Protein AF-A0A1F8F7G7-F1 (afdb_monomer)

Organism: NCBI:txid1802674

Mean predicted aligned error: 7.49 Å

Foldseek 3Di:
DWDKDAPPQWDWDFWDQDPVRDTFIWIAGPPPRDIDGQDADALVVVCVLQVVLVVLLLVVVLVPDDPPDAAAEEEEESCGAAVRNQQNVCVVCPVSRHAYEYEDCIYGDDPDPSYHYDNDDLLADPAAFQQHQEYEYEPPLLVCCVPPVPSSLSSVLSVLRRHHAQHKYKYGDSNPVPPPDPPVVVVSCVVSQKDKAWVVNVQDDPVVCVVVVVVCVPRVDNTMMMITHPPHDQVSCVSVVRDDDD

InterPro domains:
  IPR013216 Methyltransferase type 11 [PF08241] (75-171)
  IPR029063 S-adenosyl-L-methionine-dependent methyltransferase superfamily [G3DSA:3.40.50.150] (48-218)
  IPR029063 S-adenosyl-L-methionine-dependent methyltransferase superfamily [SSF53335] (46-193)

Nearest PDB structures (foldseek):
  4qtt-assembly1_B  TM=6.243E-01  e=7.265E-09  Saccharomyces cerevisiae S288C
  4rwz-assembly1_A  TM=5.982E-01  e=8.678E-06  Sorangium cellulosum
  8gmz-assembly1_D  TM=5.090E-01  e=2.476E-06  Homo sapiens
  5t6b-assembly3_C  TM=3.947E-01  e=3.841E-06  Actinomadura kijaniata
  1uu9-assembly1_A  TM=3.324E-01  e=9.471E-01  Spodoptera frugiperda

pLDDT: mean 82.73, std 15.38, range [39.78, 98.56]

Structure (mmCIF, N/CA/C/O backbone):
data_AF-A0A1F8F7G7-F1
#
_entry.id   AF-A0A1F8F7G7-F1
#
loop_
_atom_site.group_PDB
_atom_site.id
_atom_site.type_symbol
_atom_site.label_atom_id
_atom_site.label_alt_id
_atom_site.label_comp_id
_atom_site.label_asym_id
_atom_site.label_entity_id
_atom_site.label_seq_id
_atom_site.pdbx_PDB_ins_code
_atom_site.Cartn_x
_atom_site.Cartn_y
_atom_site.Cartn_z
_atom_site.occupancy
_atom_site.B_iso_or_equiv
_atom_site.auth_seq_id
_atom_site.auth_comp_id
_atom_site.auth_asym_id
_atom_site.auth_atom_id
_atom_site.pdbx_PDB_model_num
ATOM 1 N N . MET A 1 1 ? 10.651 -23.240 1.261 1.00 55.84 1 MET A N 1
ATOM 2 C CA . MET A 1 1 ? 11.471 -23.279 0.015 1.00 55.84 1 MET A CA 1
ATOM 3 C C . MET A 1 1 ? 11.063 -22.062 -0.787 1.00 55.84 1 MET A C 1
ATOM 5 O O . MET A 1 1 ? 9.873 -21.941 -1.036 1.00 55.84 1 MET A O 1
ATOM 9 N N . VAL A 1 2 ? 11.974 -21.150 -1.138 1.00 69.12 2 VAL A N 1
ATOM 10 C CA . VAL A 1 2 ? 11.570 -19.921 -1.845 1.00 69.12 2 VAL A CA 1
ATOM 11 C C . VAL A 1 2 ? 11.069 -20.292 -3.240 1.00 69.12 2 VAL A C 1
ATOM 13 O O . VAL A 1 2 ? 11.814 -20.875 -4.025 1.00 69.12 2 VAL A O 1
ATOM 16 N N . LYS A 1 3 ? 9.796 -20.007 -3.531 1.00 80.94 3 LYS A N 1
ATOM 17 C CA . LYS A 1 3 ? 9.217 -20.189 -4.869 1.00 80.94 3 LYS A CA 1
ATOM 18 C C . LYS A 1 3 ? 9.223 -18.847 -5.578 1.00 80.94 3 LYS A C 1
ATOM 20 O O . LYS A 1 3 ? 8.544 -17.922 -5.143 1.00 80.94 3 LYS A O 1
ATOM 25 N N . GLU A 1 4 ? 9.980 -18.745 -6.655 1.00 86.06 4 GLU A N 1
ATOM 26 C CA . GLU A 1 4 ? 10.051 -17.532 -7.461 1.00 86.06 4 GLU A CA 1
ATOM 27 C C . GLU A 1 4 ? 9.025 -17.581 -8.597 1.00 86.06 4 GLU A C 1
ATOM 29 O O . GLU A 1 4 ? 8.831 -18.618 -9.233 1.00 86.06 4 GLU A O 1
ATOM 34 N N . TYR A 1 5 ? 8.352 -16.459 -8.830 1.00 88.06 5 TYR A N 1
ATOM 35 C CA . TYR A 1 5 ? 7.524 -16.227 -10.001 1.00 88.06 5 TYR A CA 1
ATOM 36 C C . TYR A 1 5 ? 7.989 -14.948 -10.687 1.00 88.06 5 TYR A C 1
ATOM 38 O O . TYR A 1 5 ? 7.957 -13.869 -10.094 1.00 88.06 5 TYR A O 1
ATOM 46 N N . ILE A 1 6 ? 8.385 -15.087 -11.947 1.00 87.69 6 ILE A N 1
ATOM 47 C CA . ILE A 1 6 ? 8.736 -13.998 -12.855 1.00 87.69 6 ILE A CA 1
ATOM 48 C C . ILE A 1 6 ? 7.950 -14.280 -14.139 1.00 87.69 6 ILE A C 1
ATOM 50 O O . ILE A 1 6 ? 8.078 -15.390 -14.660 1.00 87.69 6 ILE A O 1
ATOM 54 N N . PRO A 1 7 ? 7.130 -13.347 -14.653 1.00 86.06 7 PRO A N 1
ATOM 55 C CA . PRO A 1 7 ? 6.429 -13.575 -15.911 1.00 86.06 7 PRO A CA 1
ATOM 56 C C . PRO A 1 7 ? 7.433 -13.809 -17.049 1.00 86.06 7 PRO A C 1
ATOM 58 O O . PRO A 1 7 ? 8.467 -13.145 -17.083 1.00 86.06 7 PRO A O 1
ATOM 61 N N . ASP A 1 8 ? 7.112 -14.683 -18.009 1.00 89.75 8 ASP A N 1
ATOM 62 C CA . ASP A 1 8 ? 8.034 -15.096 -19.088 1.00 89.75 8 ASP A CA 1
ATOM 63 C C . ASP A 1 8 ? 8.619 -13.922 -19.886 1.00 89.75 8 ASP A C 1
ATOM 65 O O . ASP A 1 8 ? 9.766 -13.973 -20.334 1.00 89.75 8 ASP A O 1
ATOM 69 N N . LYS A 1 9 ? 7.842 -12.840 -20.021 1.00 90.25 9 LYS A N 1
ATOM 70 C CA . LYS A 1 9 ? 8.243 -11.591 -20.678 1.00 90.25 9 LYS A CA 1
ATOM 71 C C . LYS A 1 9 ? 9.436 -10.905 -19.996 1.00 90.25 9 LYS A C 1
ATOM 73 O O . LYS A 1 9 ? 10.149 -10.136 -20.637 1.00 90.25 9 LYS A O 1
ATOM 78 N N . TYR A 1 10 ? 9.688 -11.192 -18.725 1.00 90.56 10 TYR A N 1
ATOM 79 C CA . TYR A 1 10 ? 10.729 -10.550 -17.938 1.00 90.56 10 TYR A CA 1
ATOM 80 C C . TYR A 1 10 ? 11.866 -11.513 -17.586 1.00 90.56 10 TYR A C 1
ATOM 82 O O . TYR A 1 10 ? 11.759 -12.742 -17.642 1.00 90.56 10 TYR A O 1
ATOM 90 N N . LYS A 1 11 ? 13.006 -10.935 -17.224 1.00 92.25 11 LYS A N 1
ATOM 91 C CA . LYS A 1 11 ? 14.109 -11.625 -16.552 1.00 92.25 11 LYS A CA 1
ATOM 92 C C . LYS A 1 11 ? 14.625 -10.766 -15.411 1.00 92.25 11 LYS A C 1
ATOM 94 O O . LYS A 1 11 ? 14.517 -9.544 -15.466 1.00 92.25 11 LYS A O 1
ATOM 99 N N . ILE A 1 12 ? 15.217 -11.413 -14.415 1.00 90.00 12 ILE A N 1
ATOM 100 C CA . ILE A 1 12 ? 15.951 -10.715 -13.367 1.00 90.00 12 ILE A CA 1
ATOM 101 C C . ILE A 1 12 ? 17.429 -10.717 -13.720 1.00 90.00 12 ILE A C 1
ATOM 103 O O . ILE A 1 12 ? 18.002 -11.767 -14.016 1.00 90.00 12 ILE A O 1
ATOM 107 N N . GLU A 1 13 ? 18.035 -9.540 -13.678 1.00 91.75 13 GLU A N 1
ATOM 108 C CA . GLU A 1 13 ? 19.479 -9.374 -13.722 1.00 91.75 13 GLU A CA 1
ATOM 109 C C . GLU A 1 13 ? 19.962 -8.978 -12.323 1.00 91.75 13 GLU A C 1
ATOM 111 O O . GLU A 1 13 ? 19.483 -7.979 -11.777 1.00 91.75 13 GLU A O 1
ATOM 116 N N . PRO A 1 14 ? 20.859 -9.767 -11.707 1.00 87.69 14 PRO A N 1
ATOM 117 C CA . PRO A 1 14 ? 21.309 -9.490 -10.359 1.00 87.69 14 PRO A CA 1
ATOM 118 C C . PRO A 1 14 ? 22.178 -8.234 -10.321 1.00 87.69 14 PRO A C 1
ATOM 120 O O . PRO A 1 14 ? 23.097 -8.064 -11.125 1.00 87.69 14 PRO A O 1
ATOM 123 N N . GLY A 1 15 ? 21.922 -7.405 -9.315 1.00 80.44 15 GLY A N 1
ATOM 124 C CA . GLY A 1 15 ? 22.748 -6.251 -8.996 1.00 80.44 15 GLY A CA 1
ATOM 125 C C . GLY A 1 15 ? 22.587 -5.019 -9.895 1.00 80.44 15 GLY A C 1
ATOM 126 O O . GLY A 1 15 ? 21.956 -4.994 -10.953 1.00 80.44 15 GLY A O 1
ATOM 127 N N . GLY A 1 16 ? 23.204 -3.948 -9.408 1.00 81.06 16 GLY A N 1
ATOM 128 C CA . GLY A 1 16 ? 23.096 -2.594 -9.927 1.00 81.06 16 GLY A CA 1
ATOM 129 C C . GLY A 1 16 ? 22.849 -1.624 -8.780 1.00 81.06 16 GLY A C 1
ATOM 130 O O . GLY A 1 16 ? 22.248 -1.987 -7.774 1.00 81.06 16 GLY A O 1
ATOM 131 N N . GLU A 1 17 ? 23.357 -0.409 -8.918 1.00 83.44 17 GLU A N 1
ATOM 132 C CA . GLU A 1 17 ? 23.262 0.620 -7.889 1.00 83.44 17 GLU A CA 1
ATOM 133 C C . GLU A 1 17 ? 22.085 1.544 -8.208 1.00 83.44 17 GLU A C 1
ATOM 135 O O . GLU A 1 17 ? 22.005 2.119 -9.297 1.00 83.44 17 GLU A O 1
ATOM 140 N N . THR A 1 18 ? 21.134 1.643 -7.281 1.00 77.06 18 THR A N 1
ATOM 141 C CA . THR A 1 18 ? 20.026 2.598 -7.377 1.00 77.06 18 THR A CA 1
ATOM 142 C C . THR A 1 18 ? 20.554 4.031 -7.295 1.00 77.06 18 THR A C 1
ATOM 144 O O . THR A 1 18 ? 21.671 4.274 -6.843 1.00 77.06 18 THR A O 1
ATOM 147 N N . ALA A 1 19 ? 19.717 5.017 -7.629 1.00 67.69 19 ALA A N 1
ATOM 148 C CA . ALA A 1 19 ? 20.052 6.432 -7.430 1.00 67.69 19 ALA A CA 1
ATOM 149 C C . ALA A 1 19 ? 20.391 6.795 -5.963 1.00 67.69 19 ALA A C 1
ATOM 151 O O . ALA A 1 19 ? 20.931 7.867 -5.706 1.00 67.69 19 ALA A O 1
ATOM 152 N N . TYR A 1 20 ? 20.082 5.907 -5.012 1.00 66.62 20 TYR A N 1
ATOM 153 C CA . TYR A 1 20 ? 20.340 6.066 -3.582 1.00 66.62 20 TYR A CA 1
ATOM 154 C C . TYR A 1 20 ? 21.539 5.243 -3.080 1.00 66.62 20 TYR A C 1
ATOM 156 O O . TYR A 1 20 ? 21.751 5.164 -1.872 1.00 66.62 20 TYR A O 1
ATOM 164 N N . GLY A 1 21 ? 22.317 4.620 -3.972 1.00 75.50 21 GLY A N 1
ATOM 165 C CA . GLY A 1 21 ? 23.492 3.822 -3.600 1.00 75.50 21 GLY A CA 1
ATOM 166 C C . GLY A 1 21 ? 23.175 2.404 -3.111 1.00 75.50 21 GLY A C 1
ATOM 167 O O . GLY A 1 21 ? 24.065 1.676 -2.676 1.00 75.50 21 GLY A O 1
ATOM 168 N N . GLU A 1 22 ? 21.907 1.987 -3.151 1.00 79.50 22 GLU A N 1
ATOM 169 C CA . GLU A 1 22 ? 21.512 0.631 -2.761 1.00 79.50 22 GLU A CA 1
ATOM 170 C C . GLU A 1 22 ? 21.758 -0.353 -3.902 1.00 79.50 22 GLU A C 1
ATOM 172 O O . GLU A 1 22 ? 21.422 -0.063 -5.050 1.00 79.50 22 GLU A O 1
ATOM 177 N N . ILE A 1 23 ? 22.281 -1.539 -3.582 1.00 83.88 23 ILE A N 1
ATOM 178 C CA . ILE A 1 23 ? 22.374 -2.633 -4.548 1.00 83.88 23 ILE A CA 1
ATOM 179 C C . ILE A 1 23 ? 21.003 -3.300 -4.658 1.00 83.88 23 ILE A C 1
ATOM 181 O O . ILE A 1 23 ? 20.485 -3.821 -3.669 1.00 83.88 23 ILE A O 1
ATOM 185 N N . ALA A 1 24 ? 20.435 -3.306 -5.860 1.00 85.19 24 ALA A N 1
ATOM 186 C CA . ALA A 1 24 ? 19.153 -3.936 -6.142 1.00 85.19 24 ALA A CA 1
ATOM 187 C C . ALA A 1 24 ? 19.208 -4.740 -7.442 1.00 85.19 24 ALA A C 1
ATOM 189 O O . ALA A 1 24 ? 19.904 -4.376 -8.390 1.00 85.19 24 ALA A O 1
ATOM 190 N N . ASP A 1 25 ? 18.436 -5.823 -7.480 1.00 88.31 25 ASP A N 1
ATOM 191 C CA . ASP A 1 25 ? 18.183 -6.572 -8.706 1.00 88.31 25 ASP A CA 1
ATOM 192 C C . ASP A 1 25 ? 17.414 -5.693 -9.701 1.00 88.31 25 ASP A C 1
ATOM 194 O O . ASP A 1 25 ? 16.635 -4.818 -9.313 1.00 88.31 25 ASP A O 1
ATOM 198 N N . LYS A 1 26 ? 17.602 -5.937 -10.995 1.00 89.44 26 LYS A N 1
ATOM 199 C CA . LYS A 1 26 ? 16.818 -5.305 -12.058 1.00 89.44 26 LYS A CA 1
ATOM 200 C C . LYS A 1 26 ? 15.856 -6.316 -12.636 1.00 89.44 26 LYS A C 1
ATOM 202 O O . LYS A 1 26 ? 16.243 -7.452 -12.903 1.00 89.44 26 LYS A O 1
ATOM 207 N N . ILE A 1 27 ? 14.629 -5.892 -12.895 1.00 88.25 27 ILE A N 1
ATOM 208 C CA . ILE A 1 27 ? 13.741 -6.625 -13.790 1.00 88.25 27 ILE A CA 1
ATOM 209 C C . ILE A 1 27 ? 13.826 -5.986 -15.171 1.00 88.25 27 ILE A C 1
ATOM 211 O O . ILE A 1 27 ? 13.769 -4.765 -15.304 1.00 88.25 27 ILE A O 1
ATOM 215 N N . VAL A 1 28 ? 14.034 -6.822 -16.184 1.00 90.31 28 VAL A N 1
ATOM 216 C CA . VAL A 1 28 ? 14.280 -6.409 -17.566 1.00 90.31 28 VAL A CA 1
ATOM 217 C C . VAL A 1 28 ? 13.233 -7.052 -18.463 1.00 90.31 28 VAL A C 1
ATOM 219 O O . VAL A 1 28 ? 13.076 -8.276 -18.458 1.00 90.31 28 VAL A O 1
ATOM 222 N N . ASP A 1 29 ? 12.524 -6.233 -19.230 1.00 90.44 29 ASP A N 1
ATOM 223 C CA . ASP A 1 29 ? 11.653 -6.665 -20.318 1.00 90.44 29 ASP A CA 1
ATOM 224 C C . ASP A 1 29 ? 12.518 -7.280 -21.428 1.00 90.44 29 ASP A C 1
ATOM 226 O O . ASP A 1 29 ? 13.437 -6.645 -21.951 1.00 90.44 29 ASP A O 1
ATOM 230 N N . ARG A 1 30 ? 12.261 -8.545 -21.770 1.00 92.81 30 ARG A N 1
ATOM 231 C CA . ARG A 1 30 ? 13.060 -9.287 -22.755 1.00 92.81 30 ARG A CA 1
ATOM 232 C C . ARG A 1 30 ? 12.903 -8.758 -24.175 1.00 92.81 30 ARG A C 1
ATOM 234 O O . ARG A 1 30 ? 13.813 -8.957 -24.975 1.00 92.81 30 ARG A O 1
ATOM 241 N N . GLU A 1 31 ? 11.766 -8.149 -24.492 1.00 92.50 31 GLU A N 1
ATOM 242 C CA . GLU A 1 31 ? 11.448 -7.680 -25.839 1.00 92.50 31 GLU A CA 1
ATOM 243 C C . GLU A 1 31 ? 11.967 -6.263 -26.060 1.00 92.50 31 GLU A C 1
ATOM 245 O O . GLU A 1 31 ? 12.597 -5.982 -27.078 1.00 92.50 31 GLU A O 1
ATOM 250 N N . THR A 1 32 ? 11.720 -5.371 -25.099 1.00 92.19 32 THR A N 1
ATOM 251 C CA . THR A 1 32 ? 12.055 -3.945 -25.240 1.00 92.19 32 THR A CA 1
ATOM 252 C C . THR A 1 32 ? 13.422 -3.590 -24.661 1.00 92.19 32 THR A C 1
ATOM 254 O O . THR A 1 32 ? 13.984 -2.552 -25.005 1.00 92.19 32 THR A O 1
ATOM 257 N N . GLY A 1 33 ? 13.965 -4.419 -23.763 1.00 91.12 33 GLY A N 1
ATOM 258 C CA . GLY A 1 33 ? 15.165 -4.102 -22.989 1.00 91.12 33 GLY A CA 1
ATOM 259 C C . GLY A 1 33 ? 14.945 -3.032 -21.914 1.00 91.12 33 GLY A C 1
ATOM 260 O O . GLY A 1 33 ? 15.900 -2.667 -21.225 1.00 91.12 33 GLY A O 1
ATOM 261 N N . HIS A 1 34 ? 13.716 -2.526 -21.751 1.00 86.81 34 HIS A N 1
ATOM 262 C CA . HIS A 1 34 ? 13.370 -1.618 -20.661 1.00 86.81 34 HIS A CA 1
ATOM 263 C C . HIS A 1 34 ? 13.546 -2.321 -19.318 1.00 86.81 34 HIS A C 1
ATOM 265 O O . HIS A 1 34 ? 13.306 -3.524 -19.192 1.00 86.81 34 HIS A O 1
ATOM 271 N N . TRP A 1 35 ? 13.972 -1.574 -18.306 1.00 87.06 35 TRP A N 1
ATOM 272 C CA . TRP A 1 35 ? 14.281 -2.144 -17.005 1.00 87.06 35 TRP A CA 1
ATOM 273 C C . TRP A 1 35 ? 13.982 -1.174 -15.872 1.00 87.06 35 TRP A C 1
ATOM 275 O O . TRP A 1 35 ? 14.023 0.042 -16.048 1.00 87.06 35 TRP A O 1
ATOM 285 N N . PHE A 1 36 ? 13.740 -1.730 -14.689 1.00 85.31 36 PHE A N 1
ATOM 286 C CA . PHE A 1 36 ? 13.616 -0.974 -13.447 1.00 85.31 36 PHE A CA 1
ATOM 287 C C . PHE A 1 36 ? 14.203 -1.756 -12.268 1.00 85.31 36 PHE A C 1
ATOM 289 O O . PHE A 1 36 ? 14.354 -2.979 -12.315 1.00 85.31 36 PHE A O 1
ATOM 296 N N . PHE A 1 37 ? 14.581 -1.038 -11.208 1.00 84.00 37 PHE A N 1
ATOM 297 C CA . PHE A 1 37 ? 15.138 -1.644 -10.000 1.00 84.00 37 PHE A CA 1
ATOM 298 C C . PHE A 1 37 ? 14.046 -2.259 -9.119 1.00 84.00 37 PHE A C 1
ATOM 300 O O . PHE A 1 37 ? 13.080 -1.593 -8.741 1.00 84.00 37 PHE A O 1
ATOM 307 N N . LEU A 1 38 ? 14.262 -3.504 -8.701 1.00 82.00 38 LEU A N 1
ATOM 308 C CA . LEU A 1 38 ? 13.478 -4.211 -7.692 1.00 82.00 38 LEU A CA 1
ATOM 309 C C . LEU A 1 38 ? 13.933 -3.771 -6.295 1.00 82.00 38 LEU A C 1
ATOM 311 O O . LEU A 1 38 ? 14.679 -4.464 -5.601 1.00 82.00 38 LEU A O 1
ATOM 315 N N . THR A 1 39 ? 13.509 -2.576 -5.887 1.00 77.81 39 THR A N 1
ATOM 316 C CA . THR A 1 39 ? 13.862 -2.024 -4.572 1.00 77.81 39 THR A CA 1
ATOM 317 C C . THR A 1 39 ? 12.964 -2.588 -3.476 1.00 77.81 39 THR A C 1
ATOM 319 O O . THR A 1 39 ? 11.740 -2.459 -3.512 1.00 77.81 39 THR A O 1
ATOM 322 N N . ASN A 1 40 ? 13.581 -3.195 -2.461 1.00 82.00 40 ASN A N 1
ATOM 323 C CA . ASN A 1 40 ? 12.875 -3.746 -1.310 1.00 82.00 40 ASN A CA 1
ATOM 324 C C . ASN A 1 40 ? 12.967 -2.780 -0.138 1.00 82.00 40 ASN A C 1
ATOM 326 O O . ASN A 1 40 ? 14.045 -2.538 0.402 1.00 82.00 40 ASN A O 1
ATOM 330 N N . ARG A 1 41 ? 11.821 -2.254 0.282 1.00 87.25 41 ARG A N 1
ATOM 331 C CA . ARG A 1 41 ? 11.757 -1.199 1.293 1.00 87.25 41 ARG A CA 1
ATOM 332 C C . ARG A 1 41 ? 11.310 -1.789 2.631 1.00 87.25 41 ARG A C 1
ATOM 334 O O . ARG A 1 41 ? 10.397 -2.612 2.633 1.00 87.25 41 ARG A O 1
ATOM 341 N N . PRO A 1 42 ? 11.939 -1.425 3.758 1.00 92.12 42 PRO A N 1
ATOM 342 C CA . PRO A 1 42 ? 11.464 -1.839 5.071 1.00 92.12 42 PRO A CA 1
ATOM 343 C C . PRO A 1 42 ? 10.153 -1.120 5.418 1.00 92.12 42 PRO A C 1
ATOM 345 O O . PRO A 1 42 ? 9.905 0.009 4.980 1.00 92.12 42 PRO A O 1
ATOM 348 N N . PHE A 1 43 ? 9.317 -1.743 6.248 1.00 94.81 43 PHE A N 1
ATOM 349 C CA . PHE A 1 43 ? 8.013 -1.186 6.617 1.00 94.81 43 PHE A CA 1
ATOM 350 C C . PHE A 1 43 ? 8.148 0.149 7.352 1.00 94.81 43 PHE A C 1
ATOM 352 O O . PHE A 1 43 ? 7.341 1.054 7.149 1.00 94.81 43 PHE A O 1
ATOM 359 N N . LYS A 1 44 ? 9.208 0.318 8.154 1.00 92.12 44 LYS A N 1
ATOM 360 C CA . LYS A 1 44 ? 9.498 1.588 8.839 1.00 92.12 44 LYS A CA 1
ATOM 361 C C . LYS A 1 44 ? 9.570 2.764 7.854 1.00 92.12 44 LYS A C 1
ATOM 363 O O . LYS A 1 44 ? 9.088 3.846 8.175 1.00 92.12 44 LYS A O 1
ATOM 368 N N . ASP A 1 45 ? 10.105 2.537 6.653 1.00 89.62 45 ASP A N 1
ATOM 369 C CA . ASP A 1 45 ? 10.250 3.576 5.638 1.00 89.62 45 ASP A CA 1
ATOM 370 C C . ASP A 1 45 ? 8.906 3.844 4.968 1.00 89.62 45 ASP A C 1
ATOM 372 O O . ASP A 1 45 ? 8.556 5.002 4.765 1.00 89.62 45 ASP A O 1
ATOM 376 N N . ILE A 1 46 ? 8.120 2.805 4.662 1.00 91.31 46 ILE A N 1
ATOM 377 C CA . ILE A 1 46 ? 6.738 2.967 4.180 1.00 91.31 46 ILE A CA 1
ATOM 378 C C . ILE A 1 46 ? 5.937 3.814 5.171 1.00 91.31 46 ILE A C 1
ATOM 380 O O . ILE A 1 46 ? 5.367 4.842 4.806 1.00 91.31 46 ILE A O 1
ATOM 384 N N . ASN A 1 47 ? 5.954 3.421 6.443 1.00 90.44 47 ASN A N 1
ATOM 385 C CA . ASN A 1 47 ? 5.215 4.095 7.496 1.00 90.44 47 ASN A CA 1
ATOM 386 C C . ASN A 1 47 ? 5.685 5.547 7.663 1.00 90.44 47 ASN A C 1
ATOM 388 O O . ASN A 1 47 ? 4.859 6.452 7.733 1.00 90.44 47 ASN A O 1
ATOM 39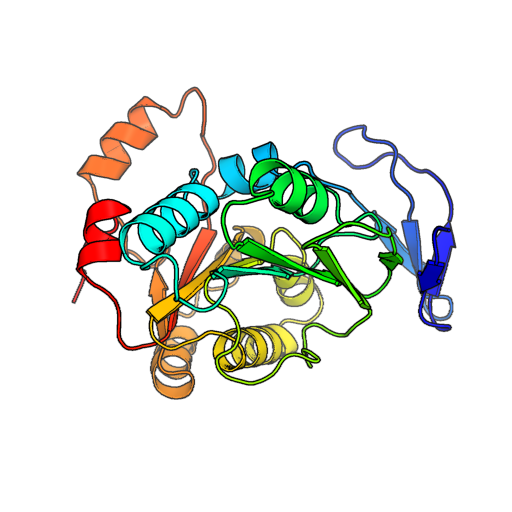2 N N . HIS A 1 48 ? 6.998 5.789 7.638 1.00 85.69 48 HIS A N 1
ATOM 393 C CA . HIS A 1 48 ? 7.580 7.129 7.674 1.00 85.69 48 HIS A CA 1
ATOM 394 C C . HIS A 1 48 ? 7.133 7.996 6.484 1.00 85.69 48 HIS A C 1
ATOM 396 O O . HIS A 1 48 ? 6.728 9.139 6.687 1.00 85.69 48 HIS A O 1
ATOM 402 N N . ASN A 1 49 ? 7.162 7.464 5.255 1.00 83.44 49 ASN A N 1
ATOM 403 C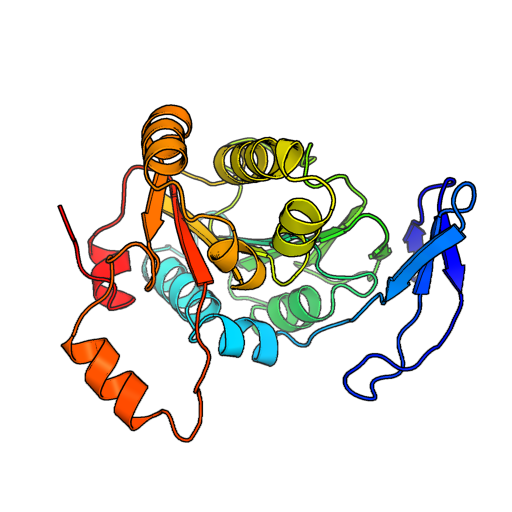 CA . ASN A 1 49 ? 6.762 8.197 4.044 1.00 83.44 49 ASN A CA 1
ATOM 404 C C . ASN A 1 49 ? 5.282 8.606 4.074 1.00 83.44 49 ASN A C 1
ATOM 406 O O . ASN A 1 49 ? 4.928 9.683 3.600 1.00 83.44 49 ASN A O 1
ATOM 410 N N . PHE A 1 50 ? 4.432 7.783 4.687 1.00 85.50 50 PHE A N 1
ATOM 411 C CA . PHE A 1 50 ? 3.007 8.057 4.857 1.00 85.50 50 PHE A CA 1
ATOM 412 C C . PHE A 1 50 ? 2.657 8.641 6.229 1.00 85.50 50 PHE A C 1
ATOM 414 O O . PHE A 1 50 ? 1.574 8.389 6.752 1.00 85.50 50 PHE A O 1
ATOM 421 N N . ALA A 1 51 ? 3.548 9.413 6.853 1.00 85.00 51 ALA A N 1
ATOM 422 C CA . ALA A 1 51 ? 3.245 10.134 8.093 1.00 85.00 51 ALA A CA 1
ATOM 423 C C . ALA A 1 51 ? 2.801 9.266 9.291 1.00 85.00 51 ALA A C 1
ATOM 425 O O . ALA A 1 51 ? 2.080 9.715 10.196 1.00 85.00 51 ALA A O 1
ATOM 426 N N . ASN A 1 52 ? 3.235 8.010 9.306 1.00 87.56 52 ASN A N 1
ATOM 427 C CA . ASN A 1 52 ? 2.803 6.952 10.212 1.00 87.56 52 ASN A CA 1
ATOM 428 C C . ASN A 1 52 ? 1.299 6.623 10.134 1.00 87.56 52 ASN A C 1
ATOM 430 O O . ASN A 1 52 ? 0.748 6.051 11.073 1.00 87.56 52 ASN A O 1
ATOM 434 N N . ILE A 1 53 ? 0.611 7.012 9.055 1.00 89.12 53 ILE A N 1
ATOM 435 C CA . ILE A 1 53 ? -0.814 6.721 8.853 1.00 89.12 53 ILE A CA 1
ATOM 436 C C . ILE A 1 53 ? -1.080 5.215 8.738 1.00 89.12 53 ILE A C 1
ATOM 438 O O . I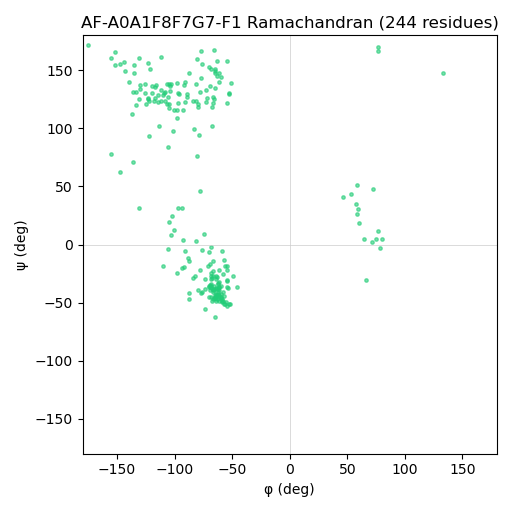LE A 1 53 ? -2.007 4.783 9.419 1.00 89.12 53 ILE A O 1
ATOM 442 N N . PRO A 1 54 ? -0.304 4.401 7.983 1.00 93.88 54 PRO A N 1
ATOM 443 C CA . PRO A 1 54 ? -0.564 2.965 7.889 1.00 93.88 54 PRO A CA 1
ATOM 444 C C . PRO A 1 54 ? -0.673 2.306 9.267 1.00 93.88 54 PRO A C 1
ATOM 446 O O . PRO A 1 54 ? -1.681 1.677 9.578 1.00 93.88 54 PRO A O 1
ATOM 449 N N . GLN A 1 55 ? 0.318 2.544 10.132 1.00 94.06 55 GLN A N 1
ATOM 450 C CA . GLN A 1 55 ? 0.318 2.005 11.488 1.00 94.06 55 GLN A CA 1
ATOM 451 C C . GLN A 1 55 ? -0.876 2.499 12.318 1.00 94.06 55 GLN A C 1
ATOM 453 O O . GLN A 1 55 ? -1.534 1.695 12.972 1.00 94.06 55 GLN A O 1
ATOM 458 N N . LYS A 1 56 ? -1.187 3.801 12.276 1.00 91.44 56 LYS A N 1
ATOM 459 C CA . LYS A 1 56 ? -2.309 4.371 13.043 1.00 91.44 56 LYS A CA 1
ATOM 460 C C . LYS A 1 56 ? -3.662 3.818 12.606 1.00 91.44 56 LYS A C 1
ATOM 462 O O . LYS A 1 56 ? -4.534 3.632 13.445 1.00 91.44 56 LYS A O 1
ATOM 467 N N . VAL A 1 57 ? -3.851 3.580 11.307 1.00 92.81 57 VAL A N 1
ATOM 468 C CA . VAL A 1 57 ? -5.077 2.957 10.786 1.00 92.81 57 VAL A CA 1
ATOM 469 C C . VAL A 1 57 ? -5.197 1.532 11.311 1.00 92.81 57 VAL A C 1
ATOM 471 O O . VAL A 1 57 ? -6.260 1.156 11.789 1.00 92.81 57 VAL A O 1
ATOM 474 N N . ILE A 1 58 ? -4.110 0.756 11.272 1.00 95.50 58 ILE A N 1
ATOM 475 C CA . ILE A 1 58 ? -4.091 -0.612 11.803 1.00 95.50 58 ILE A CA 1
ATOM 476 C C . ILE A 1 58 ? -4.439 -0.618 13.298 1.00 95.50 58 ILE A C 1
ATOM 478 O O . ILE A 1 58 ? -5.306 -1.382 13.709 1.00 95.50 58 ILE A O 1
ATOM 482 N N . GLU A 1 59 ? -3.813 0.247 14.099 1.00 94.31 59 GLU A N 1
ATOM 483 C CA . GLU A 1 59 ? -4.093 0.388 15.538 1.00 94.31 59 GLU A CA 1
ATOM 484 C C . GLU A 1 59 ? -5.557 0.760 15.799 1.00 94.31 59 GLU A C 1
ATOM 486 O O . GLU A 1 59 ? -6.241 0.101 16.577 1.00 94.31 59 GLU A O 1
ATOM 491 N N . GLU A 1 60 ? -6.084 1.741 15.071 1.00 92.44 60 GLU A N 1
ATOM 492 C CA . GLU A 1 60 ? -7.470 2.170 15.234 1.00 92.44 60 GLU A CA 1
ATOM 493 C C . GLU A 1 60 ? -8.483 1.089 14.832 1.00 92.44 60 GLU A C 1
ATOM 495 O O . GLU A 1 60 ? -9.542 0.959 15.448 1.00 92.44 60 GLU A O 1
ATOM 500 N N . LEU A 1 61 ? -8.181 0.302 13.797 1.00 92.94 61 LEU A N 1
ATOM 501 C CA . LEU A 1 61 ? -9.024 -0.820 13.393 1.00 92.94 61 LEU A CA 1
ATOM 502 C C . LEU A 1 61 ? -9.011 -1.944 14.434 1.00 92.94 61 LEU A C 1
ATOM 504 O O . LEU A 1 61 ? -10.045 -2.588 14.618 1.00 92.94 61 LEU A O 1
ATOM 508 N N . LYS A 1 62 ? -7.888 -2.166 15.126 1.00 92.81 62 LYS A N 1
ATOM 509 C CA . LYS A 1 62 ? -7.803 -3.144 16.223 1.00 92.81 62 LYS A CA 1
ATOM 510 C C . LYS A 1 62 ? -8.646 -2.720 17.411 1.00 92.81 62 LYS A C 1
ATOM 512 O O . LYS A 1 62 ? -9.454 -3.516 17.871 1.00 92.81 62 LYS A O 1
ATOM 517 N N . ASP A 1 63 ? -8.541 -1.459 17.826 1.00 90.50 63 ASP A N 1
ATOM 518 C CA . ASP A 1 63 ? -9.297 -0.912 18.962 1.00 90.50 63 ASP A CA 1
ATOM 519 C C . ASP A 1 63 ? -10.820 -1.042 18.792 1.00 90.50 63 ASP A C 1
ATOM 521 O O . ASP A 1 63 ? -11.575 -1.067 19.764 1.00 90.50 63 ASP A O 1
ATOM 525 N N . ARG A 1 64 ? -11.291 -1.114 17.543 1.00 86.38 64 ARG A N 1
ATOM 526 C CA . ARG A 1 64 ? -12.714 -1.237 17.195 1.00 86.38 64 ARG A CA 1
ATOM 527 C C . ARG A 1 64 ? -13.188 -2.672 17.034 1.00 86.38 64 ARG A C 1
ATOM 529 O O . ARG A 1 64 ? -14.397 -2.910 17.025 1.00 86.38 64 ARG A O 1
ATOM 536 N N . ARG A 1 65 ? -12.274 -3.618 16.823 1.00 85.94 65 ARG A N 1
ATOM 537 C CA . ARG A 1 65 ? -12.625 -5.010 16.555 1.00 85.94 65 ARG A CA 1
ATOM 538 C C . ARG A 1 65 ? -12.694 -5.787 17.856 1.00 85.94 65 ARG A C 1
ATOM 540 O O . ARG A 1 65 ? -11.876 -5.645 18.753 1.00 85.94 65 ARG A O 1
ATOM 547 N N . THR A 1 66 ? -13.694 -6.651 17.940 1.00 78.44 66 THR A N 1
ATOM 548 C CA . THR A 1 66 ? -13.751 -7.674 18.989 1.00 78.44 66 THR A CA 1
ATOM 549 C C . THR A 1 66 ? -12.862 -8.859 18.607 1.00 78.44 66 THR A C 1
ATOM 551 O O . THR A 1 66 ? -12.614 -9.070 17.418 1.00 78.44 66 THR A O 1
ATOM 554 N N . GLU A 1 67 ? -12.460 -9.687 19.574 1.00 70.00 67 GLU A N 1
ATOM 555 C CA . GLU A 1 67 ? -11.647 -10.901 19.349 1.00 70.00 67 GLU A CA 1
ATOM 556 C C . GLU A 1 67 ? -12.251 -11.882 18.322 1.00 70.00 67 GLU A C 1
ATOM 558 O O . GLU A 1 67 ? -11.535 -12.681 17.732 1.00 70.00 67 GLU A O 1
ATOM 563 N N . LYS A 1 68 ? -13.568 -11.817 18.070 1.00 74.44 68 LYS A N 1
ATOM 564 C CA . LYS A 1 68 ? -14.277 -12.666 17.092 1.00 74.44 68 LYS A CA 1
ATOM 565 C C . LYS A 1 68 ? -14.391 -12.053 15.692 1.00 74.44 68 LYS A C 1
ATOM 567 O O . LYS A 1 68 ? -15.088 -12.605 14.842 1.00 74.44 68 LYS A O 1
ATOM 572 N N . SER A 1 69 ? -13.789 -10.892 15.462 1.00 85.62 69 SER A N 1
ATOM 573 C CA . SER A 1 69 ? -13.891 -10.192 14.179 1.00 85.62 69 SER A CA 1
ATOM 574 C C . SER A 1 69 ? -13.011 -10.856 13.121 1.00 85.62 69 SER A C 1
ATOM 576 O O . SER A 1 69 ? -11.994 -11.470 13.442 1.00 85.62 69 SER A O 1
ATOM 578 N N . GLU A 1 70 ? -13.367 -10.682 11.846 1.00 91.81 70 GLU A N 1
ATOM 579 C CA . GLU A 1 70 ? -12.475 -11.054 10.744 1.00 91.81 70 GLU A CA 1
ATOM 580 C C . GLU A 1 70 ? -11.097 -10.373 10.887 1.00 91.81 70 GLU A C 1
ATOM 582 O O . GLU A 1 70 ? -11.011 -9.313 11.524 1.00 91.81 70 GLU A O 1
ATOM 587 N N . PRO A 1 71 ? -10.034 -10.919 10.269 1.00 94.38 71 PRO A N 1
ATOM 588 C CA . PRO A 1 71 ? -8.719 -10.289 10.266 1.00 94.38 71 PRO A CA 1
ATOM 589 C C . PRO A 1 71 ? -8.723 -8.920 9.588 1.00 94.38 71 PRO A C 1
ATOM 591 O O . PRO A 1 71 ? -9.482 -8.676 8.639 1.00 94.38 71 PRO A O 1
ATOM 594 N N . ILE A 1 72 ? -7.881 -8.003 10.066 1.00 96.75 72 ILE A N 1
ATOM 595 C CA . ILE A 1 72 ? -7.600 -6.738 9.374 1.00 96.75 72 ILE A CA 1
ATOM 596 C C . ILE A 1 72 ? -6.740 -7.070 8.167 1.00 96.75 72 ILE A C 1
ATOM 598 O O . ILE A 1 72 ? -5.674 -7.656 8.323 1.00 96.75 72 ILE A O 1
ATOM 602 N N . ARG A 1 73 ? -7.189 -6.709 6.968 1.00 98.19 73 ARG A N 1
ATOM 603 C CA . ARG A 1 73 ? -6.471 -7.037 5.733 1.00 98.19 73 ARG A CA 1
ATOM 604 C C . ARG A 1 73 ? -5.761 -5.813 5.183 1.00 98.19 73 ARG A C 1
ATOM 606 O O . ARG A 1 73 ? -6.414 -4.831 4.823 1.00 98.19 73 ARG A O 1
ATOM 613 N N . VAL A 1 74 ? -4.437 -5.895 5.112 1.00 98.56 74 VAL A N 1
ATOM 614 C CA . VAL A 1 74 ? -3.555 -4.836 4.613 1.00 98.56 74 VAL A CA 1
ATOM 615 C C . VAL A 1 74 ? -2.982 -5.246 3.259 1.00 98.56 74 VAL A C 1
ATOM 617 O O . VAL A 1 74 ? -2.490 -6.360 3.136 1.00 98.56 74 VAL A O 1
ATOM 620 N N . LEU A 1 75 ? -3.032 -4.371 2.255 1.00 98.56 75 LEU A N 1
ATOM 621 C CA . LEU A 1 75 ? -2.490 -4.604 0.915 1.00 98.56 75 LEU A CA 1
ATOM 622 C C . LEU A 1 75 ? -1.322 -3.657 0.606 1.00 98.56 75 LEU A C 1
ATOM 624 O O . LEU A 1 75 ? -1.482 -2.440 0.586 1.00 98.56 75 LEU A O 1
ATOM 628 N N . ASP A 1 76 ? -0.174 -4.236 0.289 1.00 97.69 76 ASP A N 1
ATOM 629 C CA . ASP A 1 76 ? 1.013 -3.573 -0.241 1.00 97.69 76 ASP A CA 1
ATOM 630 C C . ASP A 1 76 ? 1.048 -3.732 -1.766 1.00 97.69 76 ASP A C 1
ATOM 632 O O . ASP A 1 76 ? 1.235 -4.838 -2.288 1.00 97.69 76 ASP A O 1
ATOM 636 N N . VAL A 1 77 ? 0.808 -2.635 -2.479 1.00 96.19 77 VAL A N 1
ATOM 637 C CA . VAL A 1 77 ? 0.771 -2.585 -3.942 1.00 96.19 77 VAL A CA 1
ATOM 638 C C . VAL A 1 77 ? 2.150 -2.211 -4.479 1.00 96.19 77 VAL A C 1
ATOM 640 O O . VAL A 1 77 ? 2.640 -1.101 -4.253 1.00 96.19 77 VAL A O 1
ATOM 643 N N . GLY A 1 78 ? 2.757 -3.138 -5.219 1.00 93.31 78 GLY A N 1
ATOM 644 C CA . GLY A 1 78 ? 4.145 -3.036 -5.660 1.00 93.31 78 GLY A CA 1
ATOM 645 C C . GLY A 1 78 ? 5.120 -3.240 -4.506 1.00 93.31 78 GLY A C 1
ATOM 646 O O . GLY A 1 78 ? 6.033 -2.433 -4.303 1.00 93.31 78 GLY A O 1
ATOM 647 N N . GLY A 1 79 ? 4.894 -4.295 -3.718 1.00 92.19 79 GLY A N 1
ATOM 648 C CA . GLY A 1 79 ? 5.678 -4.594 -2.516 1.00 92.19 79 GLY A CA 1
ATOM 649 C C . GLY A 1 79 ? 7.124 -5.023 -2.791 1.00 92.19 79 GLY A C 1
ATOM 650 O O . GLY A 1 79 ? 7.890 -5.255 -1.848 1.00 92.19 79 GLY A O 1
ATOM 651 N N . GLY A 1 80 ? 7.508 -5.122 -4.064 1.00 90.38 80 GLY A N 1
ATOM 652 C CA . GLY A 1 80 ? 8.798 -5.611 -4.504 1.00 90.38 80 GLY A CA 1
ATOM 653 C C . GLY A 1 80 ? 8.892 -7.129 -4.423 1.00 90.38 80 GLY A C 1
ATOM 654 O O . GLY A 1 80 ? 8.098 -7.816 -3.774 1.00 90.38 80 GLY A O 1
ATOM 655 N N . ILE A 1 81 ? 9.927 -7.660 -5.064 1.00 89.56 81 ILE A N 1
ATOM 656 C CA . ILE A 1 81 ? 10.097 -9.103 -5.218 1.00 89.56 81 ILE A CA 1
ATOM 657 C C . ILE A 1 81 ? 10.244 -9.853 -3.888 1.00 89.56 81 ILE A C 1
ATOM 659 O O . ILE A 1 81 ? 9.789 -10.988 -3.773 1.00 89.56 81 ILE A O 1
ATOM 663 N N . GLU A 1 82 ? 10.840 -9.235 -2.866 1.00 90.56 82 GLU A N 1
ATOM 664 C CA . GLU A 1 82 ? 11.019 -9.861 -1.550 1.00 90.56 82 GLU A CA 1
ATOM 665 C C . GLU A 1 82 ? 9.863 -9.585 -0.584 1.00 90.56 82 GLU A C 1
ATOM 667 O O . GLU A 1 82 ? 9.895 -10.102 0.539 1.00 90.56 82 GLU A O 1
ATOM 672 N N . SER A 1 83 ? 8.904 -8.735 -0.980 1.00 93.75 83 SER A N 1
ATOM 673 C CA . SER A 1 83 ? 7.797 -8.246 -0.149 1.00 93.75 83 SER A CA 1
ATOM 674 C C . SER A 1 83 ? 8.251 -7.795 1.244 1.00 93.75 83 SER A C 1
ATOM 676 O O . SER A 1 83 ? 7.615 -8.109 2.251 1.00 93.75 83 SER A O 1
ATOM 678 N N . ARG A 1 84 ? 9.394 -7.099 1.330 1.00 94.50 84 ARG A N 1
ATOM 679 C CA . ARG A 1 84 ? 10.084 -6.837 2.606 1.00 94.50 84 ARG A CA 1
ATOM 680 C C . ARG A 1 84 ? 9.213 -6.076 3.607 1.00 94.50 84 ARG A C 1
ATOM 682 O O . ARG A 1 84 ? 9.104 -6.515 4.747 1.00 94.50 84 ARG A O 1
ATOM 689 N N . ALA A 1 85 ? 8.580 -4.977 3.192 1.00 95.25 85 ALA A N 1
ATOM 690 C CA . ALA A 1 85 ? 7.697 -4.202 4.065 1.00 95.25 85 ALA A CA 1
ATOM 691 C C . ALA A 1 85 ? 6.526 -5.053 4.571 1.00 95.25 85 ALA A C 1
ATOM 693 O O . ALA A 1 85 ? 6.236 -5.063 5.763 1.00 95.25 85 ALA A O 1
ATOM 694 N N . SER A 1 86 ? 5.899 -5.813 3.676 1.00 97.00 86 SER A N 1
ATOM 695 C CA . SER A 1 86 ? 4.797 -6.706 4.028 1.00 97.00 86 SER A CA 1
ATOM 696 C C . SER A 1 86 ? 5.213 -7.812 5.004 1.00 97.00 86 SER A C 1
ATOM 698 O O . SER A 1 86 ? 4.483 -8.108 5.942 1.00 97.00 86 SER A O 1
ATOM 700 N N . SER A 1 87 ? 6.397 -8.398 4.815 1.00 96.50 87 SER A N 1
ATOM 701 C CA . SER A 1 87 ? 6.961 -9.425 5.698 1.00 96.50 87 SER A CA 1
ATOM 702 C C . SER A 1 87 ? 7.272 -8.870 7.089 1.00 96.50 87 SER A C 1
ATOM 704 O O . SER A 1 87 ? 6.869 -9.467 8.086 1.00 96.50 87 SER A O 1
ATOM 706 N N . GLU A 1 88 ? 7.913 -7.699 7.169 1.00 96.62 88 GLU A N 1
ATOM 707 C CA . GLU A 1 88 ? 8.184 -7.013 8.440 1.00 96.62 88 GLU A CA 1
ATOM 708 C C . GLU A 1 88 ? 6.883 -6.626 9.165 1.00 96.62 88 GLU A C 1
ATOM 710 O O . GLU A 1 88 ? 6.804 -6.743 10.388 1.00 96.62 88 GLU A O 1
ATOM 715 N N . LEU A 1 89 ? 5.852 -6.196 8.427 1.00 96.81 89 LEU A N 1
ATOM 716 C CA . LEU A 1 89 ? 4.542 -5.889 8.996 1.00 96.81 89 LEU A CA 1
ATOM 717 C C . LEU A 1 89 ? 3.841 -7.148 9.519 1.00 96.81 89 LEU A C 1
ATOM 719 O O . LEU A 1 89 ? 3.377 -7.145 10.653 1.00 96.81 89 LEU A O 1
ATOM 723 N N . ALA A 1 90 ? 3.790 -8.224 8.733 1.00 96.75 90 ALA A N 1
ATOM 724 C CA . ALA A 1 90 ? 3.184 -9.483 9.163 1.00 96.75 90 ALA A CA 1
ATOM 725 C C . ALA A 1 90 ? 3.902 -10.074 10.389 1.00 96.75 90 ALA A C 1
ATOM 727 O O . ALA A 1 90 ? 3.253 -10.583 11.291 1.00 96.75 90 ALA A O 1
ATOM 728 N N . GLU A 1 91 ? 5.230 -9.948 10.474 1.00 95.94 91 GLU A N 1
ATOM 729 C CA . GLU A 1 91 ? 5.997 -10.345 11.662 1.00 95.94 91 GLU A CA 1
ATOM 730 C 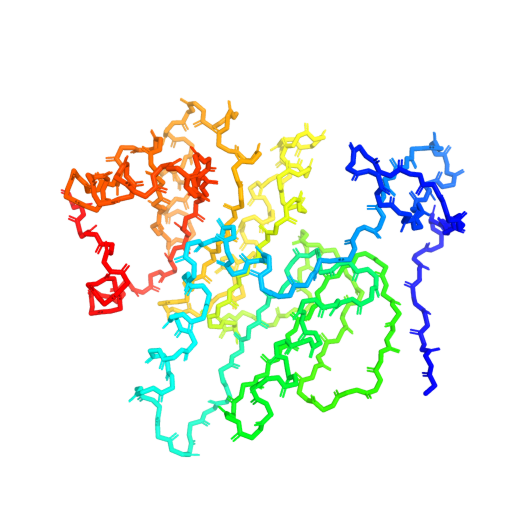C . GLU A 1 91 ? 5.624 -9.500 12.887 1.00 95.94 91 GLU A C 1
ATOM 732 O O . GLU A 1 91 ? 5.365 -10.034 13.961 1.00 95.94 91 GLU A O 1
ATOM 737 N N . LYS A 1 92 ? 5.583 -8.172 12.727 1.00 95.69 92 LYS A N 1
ATOM 738 C CA . LYS A 1 92 ? 5.246 -7.240 13.809 1.00 95.69 92 LYS A CA 1
ATOM 739 C C . LYS A 1 92 ? 3.837 -7.474 14.358 1.00 95.69 92 LYS A C 1
ATOM 741 O O . LYS A 1 92 ? 3.605 -7.287 15.551 1.00 95.69 92 LYS A O 1
ATOM 746 N N . GLU A 1 93 ? 2.910 -7.822 13.473 1.00 95.12 93 GLU A N 1
ATOM 747 C CA . GLU A 1 93 ? 1.492 -7.987 13.780 1.00 95.12 93 GLU A CA 1
ATOM 748 C C . GLU A 1 93 ? 1.080 -9.455 13.958 1.00 95.12 93 GLU A C 1
ATOM 750 O O . GLU A 1 93 ? -0.118 -9.745 14.050 1.00 95.12 93 GLU A O 1
ATOM 755 N N . ARG A 1 94 ? 2.066 -10.361 14.067 1.00 87.81 94 ARG A N 1
ATOM 756 C CA . ARG A 1 94 ? 1.862 -11.758 14.450 1.00 87.81 94 ARG A CA 1
ATOM 757 C C . ARG A 1 94 ? 1.077 -11.782 15.763 1.00 87.81 94 ARG A C 1
ATOM 759 O O . ARG A 1 94 ? 1.392 -11.046 16.695 1.00 87.81 94 ARG A O 1
ATOM 766 N N . ASP A 1 95 ? 0.007 -12.569 15.790 1.00 86.00 95 ASP A N 1
ATOM 767 C CA . ASP A 1 95 ? -0.956 -12.691 16.898 1.00 86.00 95 ASP A CA 1
ATOM 768 C C . ASP A 1 95 ? -1.952 -11.529 17.076 1.00 86.00 95 ASP A C 1
ATOM 770 O O . ASP A 1 95 ? -2.769 -11.553 17.997 1.00 86.00 95 ASP A O 1
ATOM 774 N N . GLN A 1 96 ? -1.963 -10.528 16.188 1.00 88.81 96 GLN A N 1
ATOM 775 C CA . GLN A 1 96 ? -2.873 -9.373 16.296 1.00 88.81 96 GLN A CA 1
ATOM 776 C C . GLN A 1 96 ? -4.044 -9.402 15.303 1.00 88.81 96 GLN A C 1
ATOM 778 O O . GLN A 1 96 ? -4.667 -8.368 15.051 1.00 88.81 96 GLN A O 1
ATOM 783 N N . ASN A 1 97 ? -4.360 -10.580 14.748 1.00 92.75 97 ASN A N 1
ATOM 784 C CA . ASN A 1 97 ? -5.437 -10.787 13.771 1.00 92.75 97 ASN A CA 1
ATOM 785 C C . ASN A 1 97 ? -5.318 -9.835 12.558 1.00 92.75 97 ASN A C 1
ATOM 787 O O . ASN A 1 97 ? -6.297 -9.230 12.111 1.00 92.75 97 ASN A O 1
ATOM 791 N N . VAL A 1 98 ? -4.094 -9.670 12.045 1.00 95.75 98 VAL A N 1
ATOM 792 C CA . VAL A 1 98 ? -3.776 -8.876 10.850 1.00 95.75 98 VAL A CA 1
ATOM 793 C C . VAL A 1 98 ? -3.255 -9.815 9.767 1.00 95.75 98 VAL A C 1
ATOM 795 O O . VAL A 1 98 ? -2.329 -10.572 10.007 1.00 95.75 98 VAL A O 1
ATOM 798 N N . GLN A 1 99 ? -3.828 -9.735 8.569 1.00 97.12 99 GLN A N 1
ATOM 799 C CA . GLN A 1 99 ? -3.354 -10.431 7.374 1.00 97.12 99 GLN A CA 1
ATOM 800 C C . GLN A 1 99 ? -2.765 -9.422 6.397 1.00 97.12 99 GLN A C 1
ATOM 802 O O . GLN A 1 99 ? -3.410 -8.427 6.052 1.00 97.12 99 GLN A O 1
ATOM 807 N N . VAL A 1 100 ? -1.560 -9.696 5.911 1.00 98.06 100 VAL A N 1
ATOM 808 C CA . VAL A 1 100 ? -0.843 -8.820 4.990 1.00 98.06 100 VAL A CA 1
ATOM 809 C C . VAL A 1 100 ? -0.771 -9.466 3.616 1.00 98.06 100 VAL A C 1
ATOM 811 O O . VAL A 1 100 ? -0.355 -10.609 3.455 1.00 98.06 100 VAL A O 1
ATOM 814 N N . PHE A 1 101 ? -1.167 -8.714 2.603 1.00 97.88 101 PHE A N 1
ATOM 815 C CA . PHE A 1 101 ? -1.117 -9.086 1.202 1.00 97.88 101 PHE A CA 1
ATOM 816 C C . PHE A 1 101 ? -0.075 -8.212 0.524 1.00 97.88 101 PHE A C 1
ATOM 818 O O . PHE A 1 101 ? -0.077 -6.998 0.698 1.00 97.88 101 PHE A O 1
ATOM 825 N N . SER A 1 102 ? 0.795 -8.819 -0.270 1.00 96.94 102 SER A N 1
ATOM 826 C CA . SER A 1 102 ? 1.760 -8.107 -1.101 1.00 96.94 102 SER A CA 1
ATOM 827 C C . SER A 1 102 ? 1.544 -8.520 -2.540 1.00 96.94 102 SER A C 1
ATOM 829 O O . SER A 1 102 ? 1.544 -9.718 -2.830 1.00 96.94 102 SER A O 1
ATOM 831 N N . ILE A 1 103 ? 1.344 -7.550 -3.427 1.00 95.50 103 ILE A N 1
ATOM 832 C CA . ILE A 1 103 ? 1.242 -7.803 -4.860 1.00 95.50 103 ILE A CA 1
ATOM 833 C C . ILE A 1 103 ? 2.366 -7.106 -5.608 1.00 95.50 103 ILE A C 1
ATOM 835 O O . ILE A 1 103 ? 2.662 -5.940 -5.358 1.00 95.50 103 ILE A O 1
ATOM 839 N N . ASP A 1 104 ? 2.974 -7.830 -6.538 1.00 93.31 104 ASP A N 1
ATOM 840 C CA . ASP A 1 104 ? 3.940 -7.298 -7.490 1.00 93.31 104 ASP A CA 1
ATOM 841 C C . ASP A 1 104 ? 3.906 -8.146 -8.773 1.00 93.31 104 ASP A C 1
ATOM 843 O O . ASP A 1 104 ? 3.348 -9.246 -8.791 1.00 93.31 104 ASP A O 1
ATOM 847 N N . MET A 1 105 ? 4.501 -7.661 -9.859 1.00 89.06 105 MET A N 1
ATOM 848 C CA . MET A 1 105 ? 4.579 -8.418 -11.110 1.00 89.06 105 MET A CA 1
ATOM 849 C C . MET A 1 105 ? 5.499 -9.635 -10.983 1.00 89.06 105 MET A C 1
ATOM 851 O O . MET A 1 105 ? 5.270 -10.650 -11.644 1.00 89.06 105 MET A O 1
ATOM 855 N N . ALA A 1 106 ? 6.518 -9.545 -10.125 1.00 88.31 106 ALA A N 1
ATOM 856 C CA . ALA A 1 106 ? 7.429 -10.635 -9.805 1.00 88.31 106 ALA A CA 1
ATOM 857 C C . ALA A 1 106 ? 7.551 -10.799 -8.288 1.00 88.31 106 ALA A C 1
ATOM 859 O O . ALA A 1 106 ? 7.680 -9.819 -7.561 1.00 88.31 106 ALA A O 1
ATOM 860 N N . VAL A 1 107 ? 7.541 -12.042 -7.801 1.00 90.38 107 VAL A N 1
ATOM 861 C CA . VAL A 1 107 ? 7.603 -12.339 -6.360 1.00 90.38 107 VAL A CA 1
ATOM 862 C C . VAL A 1 107 ? 8.497 -13.539 -6.071 1.00 90.38 107 VAL A C 1
ATOM 864 O O . VAL A 1 107 ? 8.429 -14.568 -6.742 1.00 90.38 107 VAL A O 1
ATOM 867 N N . ARG A 1 108 ? 9.284 -13.444 -5.002 1.00 89.38 108 ARG A N 1
ATOM 868 C CA . ARG A 1 108 ? 9.960 -14.563 -4.343 1.00 89.38 108 ARG A CA 1
ATOM 869 C C . ARG A 1 108 ? 9.162 -14.908 -3.098 1.00 89.38 108 ARG A C 1
ATOM 871 O O . ARG A 1 108 ? 9.267 -14.250 -2.062 1.00 89.38 108 ARG A O 1
ATOM 878 N N . LYS A 1 109 ? 8.315 -15.927 -3.227 1.00 85.31 109 LYS A N 1
ATOM 879 C CA . LYS A 1 109 ? 7.417 -16.357 -2.160 1.00 85.31 109 LYS A CA 1
ATOM 880 C C . LYS A 1 109 ? 8.211 -16.919 -0.993 1.00 85.31 109 LYS A C 1
ATOM 882 O O . LYS A 1 109 ? 9.004 -17.848 -1.159 1.00 85.31 109 LYS A O 1
ATOM 887 N N . LYS A 1 110 ? 7.935 -16.374 0.181 1.00 84.06 110 LYS A N 1
ATOM 888 C CA . LYS A 1 110 ? 8.377 -16.833 1.486 1.00 84.06 110 LYS A CA 1
ATOM 889 C C . LYS A 1 110 ? 7.207 -17.532 2.153 1.00 84.06 110 LYS A C 1
ATOM 891 O O . LYS A 1 110 ? 6.069 -17.074 2.091 1.00 84.06 110 LYS A O 1
ATOM 896 N N . ASP A 1 111 ? 7.514 -18.651 2.789 1.00 84.38 111 ASP A N 1
ATOM 897 C CA . ASP A 1 111 ? 6.563 -19.339 3.6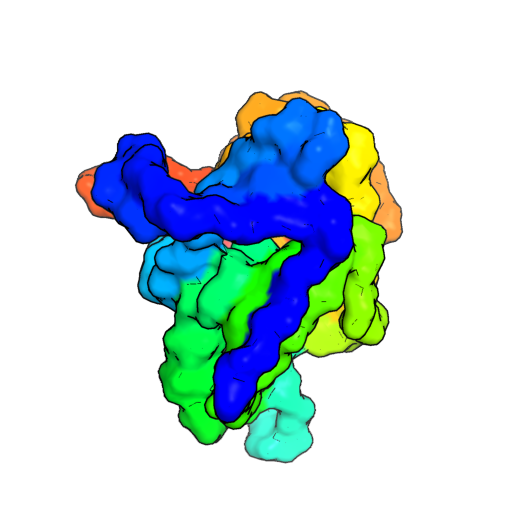46 1.00 84.38 111 ASP A CA 1
ATOM 898 C C . ASP A 1 111 ? 6.542 -18.575 4.980 1.00 84.38 111 ASP A C 1
ATOM 900 O O . ASP A 1 111 ? 7.413 -18.776 5.825 1.00 84.38 111 ASP A O 1
ATOM 904 N N . GLN A 1 112 ? 5.608 -17.634 5.126 1.00 88.88 112 GLN A N 1
ATOM 905 C CA . GLN A 1 112 ? 5.417 -16.843 6.341 1.00 88.88 112 GLN A CA 1
ATOM 906 C C . GLN A 1 112 ? 3.928 -16.810 6.696 1.00 88.88 112 GLN A C 1
ATOM 908 O O . GLN A 1 112 ? 3.079 -16.552 5.845 1.00 88.88 112 GLN A O 1
ATOM 913 N N . GLU A 1 113 ? 3.629 -17.086 7.963 1.00 84.44 113 GLU A N 1
ATOM 914 C CA . GLU A 1 113 ? 2.281 -16.971 8.517 1.00 84.44 113 GLU A CA 1
ATOM 915 C C . GLU A 1 113 ? 1.789 -15.518 8.413 1.00 84.44 113 GLU A C 1
ATOM 917 O O . GLU A 1 113 ? 2.572 -14.582 8.569 1.00 84.44 113 GLU A O 1
ATOM 922 N N . ASP A 1 114 ? 0.515 -15.341 8.063 1.00 91.94 114 ASP A N 1
ATOM 923 C CA . ASP A 1 114 ? -0.144 -14.044 7.840 1.00 91.94 114 ASP A CA 1
ATOM 924 C C . ASP A 1 114 ? 0.372 -13.187 6.669 1.00 91.94 114 ASP A C 1
ATOM 926 O O . ASP A 1 114 ? -0.139 -12.086 6.445 1.00 91.94 114 ASP A O 1
ATOM 930 N N . LEU A 1 115 ? 1.317 -13.692 5.864 1.00 95.81 115 LEU A N 1
ATOM 931 C CA . LEU A 1 115 ? 1.778 -13.043 4.636 1.00 95.81 115 LEU A CA 1
ATOM 932 C C . LEU A 1 115 ? 1.286 -13.781 3.382 1.00 95.81 115 LEU A C 1
ATOM 934 O O . LEU A 1 115 ? 1.603 -14.944 3.135 1.00 95.81 115 LEU A O 1
ATOM 938 N N . HIS A 1 116 ? 0.592 -13.054 2.511 1.00 95.19 116 HIS A N 1
ATOM 939 C CA . HIS A 1 116 ? 0.123 -13.532 1.217 1.00 95.19 116 HIS A CA 1
ATOM 940 C C . HIS A 1 116 ? 0.829 -12.790 0.078 1.00 95.19 116 HIS A C 1
ATOM 942 O O . HIS A 1 116 ? 0.463 -11.670 -0.271 1.00 95.19 116 HIS A O 1
ATOM 948 N N . GLN A 1 117 ? 1.824 -13.431 -0.539 1.00 94.81 117 GLN A N 1
ATOM 949 C CA . GLN A 1 117 ? 2.517 -12.885 -1.711 1.00 94.81 117 GLN A CA 1
ATOM 950 C C . GLN A 1 117 ? 1.849 -13.328 -3.016 1.00 94.81 117 GLN A C 1
ATOM 952 O O . GLN A 1 117 ? 1.724 -14.525 -3.317 1.00 94.81 117 GLN A O 1
ATOM 957 N N . ILE A 1 118 ? 1.444 -12.340 -3.807 1.00 93.94 118 ILE A N 1
ATOM 958 C CA . ILE A 1 118 ? 0.673 -12.479 -5.035 1.00 93.94 118 ILE A CA 1
ATOM 959 C C . ILE A 1 118 ? 1.518 -11.946 -6.189 1.00 93.94 118 ILE A C 1
ATOM 961 O O . ILE A 1 118 ? 1.926 -10.790 -6.187 1.00 93.94 118 ILE A O 1
ATOM 965 N N . ALA A 1 119 ? 1.738 -12.784 -7.199 1.00 91.56 119 ALA A N 1
ATOM 966 C CA . ALA A 1 119 ? 2.163 -12.284 -8.495 1.00 91.56 119 ALA A CA 1
ATOM 967 C C . ALA A 1 119 ? 0.929 -11.843 -9.280 1.00 91.56 119 ALA A C 1
ATOM 969 O O . ALA A 1 119 ? 0.017 -12.655 -9.468 1.00 91.56 119 ALA A O 1
ATOM 970 N N . GLY A 1 120 ? 0.878 -10.596 -9.732 1.00 90.56 120 GLY A N 1
ATOM 971 C CA . GLY A 1 120 ? -0.274 -10.112 -10.482 1.00 90.56 120 GLY A CA 1
ATOM 972 C C . GLY A 1 120 ? -0.122 -8.699 -11.020 1.00 90.56 120 GLY A C 1
ATOM 973 O O . GLY A 1 120 ? 0.829 -7.990 -10.706 1.00 90.56 120 GLY A O 1
ATOM 974 N N . ASP A 1 121 ? -1.088 -8.322 -11.850 1.00 91.00 121 ASP A N 1
ATOM 975 C CA . ASP A 1 121 ? -1.203 -6.987 -12.423 1.00 91.00 121 ASP A CA 1
ATOM 976 C C . ASP A 1 121 ? -2.042 -6.102 -11.491 1.00 91.00 121 ASP A C 1
ATOM 978 O O . ASP A 1 121 ? -3.140 -6.481 -11.078 1.00 91.00 121 ASP A O 1
ATOM 982 N N . VAL A 1 122 ? -1.541 -4.914 -11.159 1.00 93.38 122 VAL A N 1
ATOM 983 C CA . VAL A 1 122 ? -2.275 -3.940 -10.339 1.00 93.38 122 VAL A CA 1
ATOM 984 C C . VAL A 1 122 ? -3.516 -3.392 -11.048 1.00 93.38 122 VAL A C 1
ATOM 986 O O . VAL A 1 122 ? -4.467 -2.982 -10.389 1.00 93.38 122 VAL A O 1
ATOM 989 N N . LEU A 1 123 ? -3.546 -3.454 -12.382 1.00 94.00 123 LEU A N 1
ATOM 990 C CA . LEU A 1 123 ? -4.705 -3.107 -13.210 1.00 94.00 123 LEU A CA 1
ATOM 991 C C . LEU A 1 123 ? -5.783 -4.195 -13.196 1.00 94.00 123 LEU A C 1
ATOM 993 O O . LEU A 1 123 ? -6.853 -4.020 -13.780 1.00 94.00 123 LEU A O 1
ATOM 997 N N . LYS A 1 124 ? -5.512 -5.334 -12.546 1.00 95.75 124 LYS A N 1
ATOM 998 C CA . LYS A 1 124 ? -6.467 -6.423 -12.355 1.00 95.75 124 LYS A CA 1
ATOM 999 C C . LYS A 1 124 ? -6.106 -7.245 -11.121 1.00 95.75 124 LYS A C 1
ATOM 1001 O O . LYS A 1 124 ? -5.567 -8.353 -11.217 1.00 95.75 124 LYS A O 1
ATOM 1006 N N . LEU A 1 125 ? -6.429 -6.709 -9.949 1.00 96.19 125 LEU A N 1
ATOM 1007 C CA . LEU A 1 125 ? -6.084 -7.328 -8.676 1.00 96.19 125 LEU A CA 1
ATOM 1008 C C . LEU A 1 125 ? -6.831 -8.666 -8.518 1.00 96.19 125 LEU A C 1
ATOM 1010 O O . LEU A 1 125 ? -8.067 -8.678 -8.533 1.00 96.19 125 LEU A O 1
ATOM 1014 N N . PRO A 1 126 ? -6.139 -9.799 -8.274 1.00 95.31 126 PRO A N 1
ATOM 1015 C CA . PRO A 1 126 ? -6.766 -11.099 -8.021 1.00 95.31 126 PRO A CA 1
ATOM 1016 C C . PRO A 1 126 ? -7.297 -11.188 -6.577 1.00 95.31 126 PRO A C 1
ATOM 1018 O O . PRO A 1 126 ? -7.069 -12.155 -5.853 1.00 95.31 126 PRO A O 1
ATOM 1021 N N . ILE A 1 127 ? -7.983 -10.134 -6.145 1.00 96.25 127 ILE A N 1
ATOM 1022 C CA . ILE A 1 127 ? -8.531 -9.927 -4.811 1.00 96.25 127 ILE A CA 1
ATOM 1023 C C . ILE A 1 127 ? -10.020 -9.629 -4.982 1.00 96.25 127 ILE A C 1
ATOM 1025 O O . ILE A 1 127 ? -10.427 -8.912 -5.900 1.00 96.25 127 ILE A O 1
ATOM 1029 N N . LYS A 1 128 ? -10.845 -10.205 -4.109 1.00 97.12 128 LYS A N 1
ATOM 1030 C CA . LYS A 1 128 ? -12.295 -9.998 -4.115 1.00 97.12 128 LYS A CA 1
ATOM 1031 C C . LYS A 1 128 ? -12.646 -8.537 -3.798 1.00 97.12 128 LYS A C 1
ATOM 1033 O O . LYS A 1 128 ? -11.956 -7.889 -3.015 1.00 97.12 128 LYS A O 1
ATOM 1038 N N . ASP A 1 129 ? -13.752 -8.061 -4.359 1.00 98.25 129 ASP A N 1
ATOM 1039 C CA . ASP A 1 129 ? -14.367 -6.779 -4.013 1.00 98.25 129 ASP A CA 1
ATOM 1040 C C . ASP A 1 129 ? -14.570 -6.647 -2.498 1.00 98.25 129 ASP A C 1
ATOM 1042 O O . ASP A 1 129 ? -14.982 -7.606 -1.833 1.00 98.25 129 ASP A O 1
ATOM 1046 N N . GLY A 1 130 ? -14.303 -5.457 -1.957 1.00 97.81 130 GLY A N 1
ATOM 1047 C CA . GLY A 1 130 ? -14.535 -5.163 -0.544 1.00 97.81 130 GLY A CA 1
ATOM 1048 C C . GLY A 1 130 ? -13.794 -6.095 0.420 1.00 97.81 130 GLY A C 1
ATOM 1049 O O . GLY A 1 130 ? -14.333 -6.454 1.466 1.00 97.81 130 GLY A O 1
ATOM 1050 N N . ALA A 1 131 ? -12.588 -6.543 0.075 1.00 97.94 131 ALA A N 1
ATOM 1051 C CA . ALA A 1 131 ? -11.801 -7.447 0.907 1.00 97.94 131 ALA A CA 1
ATOM 1052 C C . ALA A 1 131 ? -10.744 -6.735 1.762 1.00 97.94 131 ALA A C 1
ATOM 1054 O O . ALA A 1 131 ? -10.365 -7.282 2.794 1.00 97.94 131 ALA A O 1
ATOM 1055 N N . ILE A 1 132 ? -10.277 -5.552 1.364 1.00 98.50 132 ILE A N 1
ATOM 1056 C CA . ILE A 1 132 ? -9.112 -4.872 1.942 1.00 98.50 132 ILE A CA 1
ATOM 1057 C C . ILE A 1 132 ? -9.546 -3.717 2.845 1.00 98.50 132 ILE A C 1
ATOM 1059 O O . ILE A 1 132 ? -10.381 -2.901 2.465 1.00 98.50 132 ILE A O 1
ATOM 1063 N N . ASP A 1 133 ? -8.973 -3.648 4.045 1.00 97.69 133 ASP A N 1
ATOM 1064 C CA . ASP A 1 133 ? -9.229 -2.571 5.007 1.00 97.69 133 ASP A CA 1
ATOM 1065 C C . ASP A 1 133 ? -8.289 -1.376 4.776 1.00 97.69 133 ASP A C 1
ATOM 1067 O O . ASP A 1 133 ? -8.708 -0.219 4.817 1.00 97.69 133 ASP A O 1
ATOM 1071 N N . LEU A 1 134 ? -7.017 -1.666 4.504 1.00 98.19 134 LEU A N 1
ATOM 1072 C CA . LEU A 1 134 ? -5.978 -0.677 4.239 1.00 98.19 134 LEU A CA 1
ATOM 1073 C C . LEU A 1 134 ? -5.142 -1.125 3.045 1.00 98.19 134 LEU A C 1
ATOM 1075 O O . LEU A 1 134 ? -4.648 -2.245 3.028 1.00 98.19 134 LEU A O 1
ATOM 1079 N N . ALA A 1 135 ? -4.920 -0.240 2.087 1.00 98.31 135 ALA A N 1
ATOM 1080 C CA . ALA A 1 135 ? -3.963 -0.428 1.014 1.00 98.31 135 ALA A CA 1
ATOM 1081 C C . ALA A 1 135 ? -2.927 0.702 1.020 1.00 98.31 135 ALA A C 1
ATOM 1083 O O . ALA A 1 135 ? -3.217 1.838 1.403 1.00 98.31 135 ALA A O 1
ATOM 1084 N N . TYR A 1 136 ? -1.719 0.423 0.551 1.00 96.75 136 TYR A N 1
ATOM 1085 C CA . TYR A 1 136 ? -0.739 1.457 0.253 1.00 96.75 136 TYR A CA 1
ATOM 1086 C C . TYR A 1 136 ? 0.076 1.092 -0.987 1.00 96.75 136 TYR A C 1
ATOM 1088 O O . TYR A 1 136 ? 0.306 -0.079 -1.272 1.00 96.75 136 TYR A O 1
ATOM 1096 N N . SER A 1 137 ? 0.510 2.106 -1.730 1.00 94.31 137 SER A N 1
ATOM 1097 C CA . SER A 1 137 ? 1.405 1.985 -2.879 1.00 94.31 137 SER A CA 1
ATOM 1098 C C . SER A 1 137 ? 2.487 3.040 -2.767 1.00 94.31 137 SER A C 1
ATOM 1100 O O . SER A 1 137 ? 2.193 4.234 -2.819 1.00 94.31 137 SER A O 1
ATOM 1102 N N . ARG A 1 138 ? 3.746 2.612 -2.701 1.00 89.69 138 ARG A N 1
ATOM 1103 C CA . ARG A 1 138 ? 4.888 3.524 -2.804 1.00 89.69 138 ARG A CA 1
ATOM 1104 C C . ARG A 1 138 ? 5.619 3.260 -4.117 1.00 89.69 138 ARG A C 1
ATOM 1106 O O . ARG A 1 138 ? 6.119 2.157 -4.328 1.00 89.69 138 ARG A O 1
ATOM 1113 N N . MET A 1 139 ? 5.771 4.271 -4.959 1.00 84.81 139 MET A N 1
ATOM 1114 C CA . MET A 1 139 ? 6.392 4.260 -6.289 1.00 84.81 139 MET A CA 1
ATOM 1115 C C . MET A 1 139 ? 5.655 3.450 -7.363 1.00 84.81 139 MET A C 1
ATOM 1117 O O . MET A 1 139 ? 5.722 3.845 -8.513 1.00 84.81 139 MET A O 1
ATOM 1121 N N . SER A 1 140 ? 4.936 2.369 -7.046 1.00 88.12 140 SER A N 1
ATOM 1122 C CA . SER A 1 140 ? 4.324 1.508 -8.077 1.00 88.12 140 SER A CA 1
ATOM 1123 C C . SER A 1 140 ? 3.244 2.221 -8.901 1.00 88.12 140 SER A C 1
ATOM 1125 O O . SER A 1 140 ? 3.424 2.438 -10.097 1.00 88.12 140 SER A O 1
ATOM 1127 N N . ILE A 1 141 ? 2.158 2.669 -8.262 1.00 88.31 141 ILE A N 1
ATOM 1128 C CA . ILE A 1 141 ? 1.102 3.436 -8.947 1.00 88.31 141 ILE A CA 1
ATOM 1129 C C . ILE A 1 141 ? 1.643 4.730 -9.562 1.00 88.31 141 ILE A C 1
ATOM 1131 O O . ILE A 1 141 ? 1.225 5.129 -10.646 1.00 88.31 141 ILE A O 1
ATOM 1135 N N . SER A 1 142 ? 2.596 5.372 -8.893 1.00 82.44 142 SER A N 1
ATOM 1136 C CA . SER A 1 142 ? 3.187 6.616 -9.372 1.00 82.44 142 SER A CA 1
ATOM 1137 C C . SER A 1 142 ? 4.034 6.422 -10.637 1.00 82.44 142 SER A C 1
ATOM 1139 O O . SER A 1 142 ? 3.979 7.267 -11.524 1.00 82.44 142 SER A O 1
ATOM 1141 N N . LEU A 1 143 ? 4.743 5.295 -10.771 1.00 81.06 143 LEU A N 1
ATOM 1142 C CA . LEU A 1 143 ? 5.453 4.926 -12.001 1.00 81.06 143 LEU A CA 1
ATOM 1143 C C . LEU A 1 143 ? 4.478 4.631 -13.146 1.00 81.06 143 LEU A C 1
ATOM 1145 O O . LEU A 1 143 ? 4.691 5.102 -14.257 1.00 81.06 143 LEU A O 1
ATOM 1149 N N . ILE A 1 144 ? 3.361 3.945 -12.875 1.00 83.81 144 ILE A N 1
ATOM 1150 C CA . ILE A 1 144 ? 2.300 3.748 -13.882 1.00 83.81 144 ILE A CA 1
ATOM 1151 C C . ILE A 1 144 ? 1.751 5.096 -14.348 1.00 83.81 144 ILE A C 1
ATOM 1153 O O . ILE A 1 144 ? 1.552 5.304 -15.539 1.00 83.81 144 ILE A O 1
ATOM 1157 N N . ALA A 1 145 ? 1.536 6.036 -13.426 1.00 80.44 145 ALA A N 1
ATOM 1158 C CA . ALA A 1 145 ? 1.102 7.383 -13.776 1.00 80.44 145 ALA A CA 1
ATOM 1159 C C . ALA A 1 145 ? 2.147 8.146 -14.609 1.00 80.44 145 ALA A C 1
ATOM 1161 O O . ALA A 1 145 ? 1.776 9.017 -15.397 1.00 80.44 145 ALA A O 1
ATOM 1162 N N . GLU A 1 146 ? 3.439 7.856 -14.434 1.00 77.88 146 GLU A N 1
ATOM 1163 C CA . GLU A 1 146 ? 4.535 8.444 -15.205 1.00 77.88 146 GLU A CA 1
ATOM 1164 C C . GLU A 1 146 ? 4.587 7.884 -16.634 1.00 77.88 146 GLU A C 1
ATOM 1166 O O . GLU A 1 146 ? 4.489 8.646 -17.603 1.00 77.88 146 GLU A O 1
ATOM 1171 N N . GLU A 1 147 ? 4.671 6.560 -16.751 1.00 80.19 147 GLU A N 1
ATOM 1172 C CA . GLU A 1 147 ? 4.889 5.846 -18.010 1.00 80.19 147 GLU A CA 1
ATOM 1173 C C . GLU A 1 147 ? 3.609 5.708 -18.845 1.00 80.19 147 GLU A C 1
ATOM 1175 O O . GLU A 1 147 ? 3.637 5.862 -20.067 1.00 80.19 147 GLU A O 1
ATOM 1180 N N . GLU A 1 148 ? 2.469 5.464 -18.196 1.00 83.19 148 GLU A N 1
ATOM 1181 C CA . GLU A 1 148 ? 1.192 5.161 -18.845 1.00 83.19 148 GLU A CA 1
ATOM 1182 C C . GLU A 1 148 ? 0.018 5.925 -18.193 1.00 83.19 148 GLU A C 1
ATOM 1184 O O . GLU A 1 148 ? -0.858 5.319 -17.566 1.00 83.19 148 GLU A O 1
ATOM 1189 N N . PRO A 1 149 ? -0.084 7.260 -18.376 1.00 76.38 149 PRO A N 1
ATOM 1190 C CA . PRO A 1 149 ? -1.074 8.093 -17.683 1.00 76.38 149 PRO A CA 1
ATOM 1191 C C . PRO A 1 149 ? -2.531 7.630 -17.834 1.00 76.38 149 PRO A C 1
ATOM 1193 O O . PRO A 1 149 ? -3.335 7.821 -16.928 1.00 76.38 149 PRO A O 1
ATOM 1196 N N . GLY A 1 150 ? -2.880 6.997 -18.962 1.00 79.19 150 GLY A N 1
ATOM 1197 C CA . GLY A 1 150 ? -4.226 6.462 -19.198 1.00 79.19 150 GLY A CA 1
ATOM 1198 C C . GLY A 1 150 ? -4.605 5.292 -18.281 1.00 79.19 150 GLY A C 1
ATOM 1199 O O . GLY A 1 150 ? -5.782 5.120 -17.975 1.00 79.19 150 GLY A O 1
ATOM 1200 N N . LYS A 1 151 ? -3.622 4.527 -17.790 1.00 88.06 151 LYS A N 1
ATOM 1201 C CA . LYS A 1 151 ? -3.834 3.335 -16.950 1.00 88.06 151 LYS A CA 1
ATOM 1202 C C . LYS A 1 151 ? -3.932 3.637 -15.465 1.00 88.06 151 LYS A C 1
ATOM 1204 O O . LYS A 1 151 ? -4.391 2.807 -14.685 1.00 88.06 151 LYS A O 1
ATOM 1209 N N . LEU A 1 152 ? -3.537 4.835 -15.059 1.00 85.62 152 LEU A N 1
ATOM 1210 C CA . LEU A 1 152 ? -3.645 5.276 -13.679 1.00 85.62 152 LEU A CA 1
ATOM 1211 C C . LEU A 1 152 ? -5.065 5.095 -13.121 1.00 85.62 152 LEU A C 1
ATOM 1213 O O . LEU A 1 152 ? -5.247 4.535 -12.042 1.00 85.62 152 LEU A O 1
ATOM 1217 N N . PHE A 1 153 ? -6.076 5.585 -13.842 1.00 86.69 153 PHE A N 1
ATOM 1218 C CA . PHE A 1 153 ? -7.455 5.519 -13.362 1.00 86.69 153 PHE A CA 1
ATOM 1219 C C . PHE A 1 153 ? -7.973 4.083 -13.310 1.00 86.69 153 PHE A C 1
ATOM 1221 O O . PHE A 1 153 ? -8.794 3.765 -12.456 1.00 86.69 153 PHE A O 1
ATOM 1228 N N . GLU A 1 154 ? -7.472 3.199 -14.172 1.00 91.56 154 GLU A N 1
ATOM 1229 C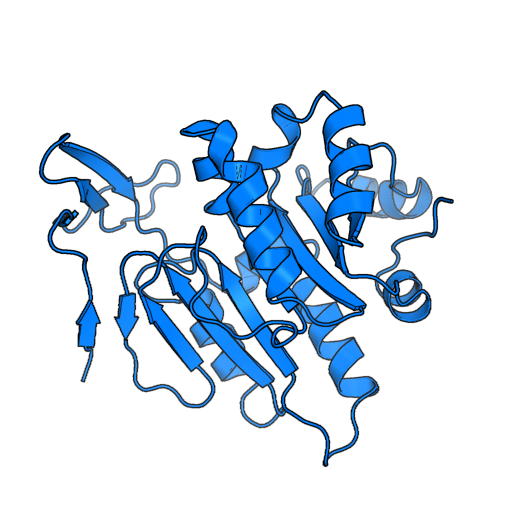 CA . GLU A 1 154 ? -7.743 1.761 -14.090 1.00 91.56 154 GLU A CA 1
ATOM 1230 C C . GLU A 1 154 ? -7.146 1.156 -12.813 1.00 91.56 154 GLU A C 1
ATOM 1232 O O . GLU A 1 154 ? -7.840 0.441 -12.092 1.00 91.56 154 GLU A O 1
ATOM 1237 N N . ALA A 1 155 ? -5.911 1.520 -12.459 1.00 92.56 155 ALA A N 1
ATOM 1238 C CA . ALA A 1 155 ? -5.299 1.075 -11.211 1.00 92.56 155 ALA A CA 1
ATOM 1239 C C . ALA A 1 155 ? -6.064 1.588 -9.974 1.00 92.56 155 ALA A C 1
ATOM 1241 O O . ALA A 1 155 ? -6.328 0.831 -9.040 1.00 92.56 155 ALA A O 1
ATOM 1242 N N . LEU A 1 156 ? -6.475 2.864 -9.972 1.00 92.00 156 LEU A N 1
ATOM 1243 C CA . LEU A 1 156 ? -7.279 3.433 -8.883 1.00 92.00 156 LEU A CA 1
ATOM 1244 C C . LEU A 1 156 ? -8.658 2.773 -8.773 1.00 92.00 156 LEU A C 1
ATOM 1246 O O . LEU A 1 156 ? -9.109 2.518 -7.656 1.00 92.00 156 LEU A O 1
ATOM 1250 N N . ARG A 1 157 ? -9.304 2.450 -9.902 1.00 94.56 157 ARG A N 1
ATOM 1251 C CA . ARG A 1 157 ? -10.557 1.675 -9.938 1.00 94.56 157 ARG A CA 1
ATOM 1252 C C . ARG A 1 157 ? -10.394 0.324 -9.266 1.00 94.56 157 ARG A C 1
ATOM 1254 O O . ARG A 1 157 ? -11.204 -0.030 -8.414 1.00 94.56 157 ARG A O 1
ATOM 1261 N N . GLU A 1 158 ? -9.343 -0.408 -9.614 1.00 97.44 158 GLU A N 1
ATOM 1262 C CA . GLU A 1 158 ? -9.090 -1.725 -9.036 1.00 97.44 158 GLU A CA 1
ATOM 1263 C C . GLU A 1 158 ? -8.810 -1.660 -7.539 1.00 97.44 158 GLU A C 1
ATOM 1265 O O . GLU A 1 158 ? -9.377 -2.442 -6.773 1.00 97.44 158 GLU A O 1
ATOM 1270 N N . VAL A 1 159 ? -8.015 -0.687 -7.088 1.00 97.00 159 VAL A N 1
ATOM 1271 C CA . VAL A 1 159 ? -7.803 -0.480 -5.652 1.00 97.00 159 VAL A CA 1
ATOM 1272 C C . VAL A 1 159 ? -9.124 -0.119 -4.961 1.00 97.00 159 VAL A C 1
ATOM 1274 O O . VAL A 1 159 ? -9.481 -0.729 -3.955 1.00 97.00 159 VAL A O 1
ATOM 1277 N N . ALA A 1 160 ? -9.909 0.806 -5.517 1.00 97.06 160 ALA A N 1
ATOM 1278 C CA . ALA A 1 160 ? -11.206 1.194 -4.961 1.00 97.06 160 ALA A CA 1
ATOM 1279 C C . ALA A 1 160 ? -12.243 0.057 -4.962 1.00 97.06 160 ALA A C 1
ATOM 1281 O O . ALA A 1 160 ? -13.156 0.075 -4.133 1.00 97.06 160 ALA A O 1
ATOM 1282 N N . ARG A 1 161 ? -12.136 -0.912 -5.880 1.00 97.94 161 ARG A N 1
ATOM 1283 C CA . ARG A 1 161 ? -12.973 -2.119 -5.920 1.00 97.94 161 ARG A CA 1
ATOM 1284 C C . ARG A 1 161 ? -12.642 -3.056 -4.762 1.00 97.94 161 ARG A C 1
ATOM 1286 O O . ARG A 1 161 ? -13.550 -3.568 -4.109 1.00 97.94 161 ARG A O 1
ATOM 1293 N N . VAL A 1 162 ? -11.356 -3.292 -4.496 1.00 98.31 162 VAL A N 1
ATOM 1294 C CA . VAL A 1 162 ? -10.935 -4.229 -3.440 1.00 98.31 162 VAL A CA 1
ATOM 1295 C C . VAL A 1 162 ? -11.050 -3.634 -2.040 1.00 98.31 162 VAL A C 1
ATOM 1297 O O . VAL A 1 162 ? -11.150 -4.396 -1.079 1.00 98.31 162 VAL A O 1
ATOM 1300 N N . LEU A 1 163 ? -11.059 -2.305 -1.898 1.00 98.44 163 LEU A N 1
ATOM 1301 C CA . LEU A 1 163 ? -11.300 -1.646 -0.616 1.00 98.44 163 LEU A CA 1
ATOM 1302 C C . LEU A 1 163 ? -12.719 -1.914 -0.101 1.00 98.44 163 LEU A C 1
ATOM 1304 O O . LEU A 1 163 ? -13.709 -1.785 -0.822 1.00 98.44 163 LEU A O 1
ATOM 1308 N N . LYS A 1 164 ? -12.816 -2.240 1.187 1.00 97.19 164 LYS A N 1
ATOM 1309 C CA . LYS A 1 164 ? -14.075 -2.238 1.939 1.00 97.19 164 LYS A CA 1
ATOM 1310 C C . LYS A 1 164 ? -14.663 -0.826 2.004 1.00 97.19 164 LYS A C 1
ATOM 1312 O O . LYS A 1 164 ? -13.907 0.142 1.933 1.00 97.19 164 LYS A O 1
ATOM 1317 N N . PRO A 1 165 ? -15.979 -0.685 2.231 1.00 95.56 165 PRO A N 1
ATOM 1318 C CA . PRO A 1 165 ? -16.552 0.583 2.676 1.00 95.56 165 PRO A CA 1
ATOM 1319 C C . PRO A 1 165 ? -15.813 1.106 3.922 1.00 95.56 165 PRO A C 1
ATOM 1321 O O . PRO A 1 165 ? -15.585 0.345 4.863 1.00 95.56 165 PRO A O 1
ATOM 1324 N N . GLY A 1 166 ? -15.394 2.372 3.912 1.00 93.69 166 GLY A N 1
ATOM 1325 C CA . GLY A 1 166 ? -14.529 2.979 4.934 1.00 93.69 166 GLY A CA 1
ATOM 1326 C C . GLY A 1 166 ? -13.037 2.632 4.819 1.00 93.69 166 GLY A C 1
ATOM 1327 O O . GLY A 1 166 ? -12.229 3.137 5.600 1.00 93.69 166 GLY A O 1
ATOM 1328 N N . GLY A 1 167 ? -12.658 1.777 3.866 1.00 95.81 167 GLY A N 1
ATOM 1329 C CA . GLY A 1 167 ? -11.279 1.372 3.620 1.00 95.81 167 GLY A CA 1
ATOM 1330 C C . GLY A 1 167 ? -10.428 2.512 3.067 1.00 95.81 167 GLY A C 1
ATOM 1331 O O . GLY A 1 167 ? -10.924 3.409 2.381 1.00 95.81 167 GLY A O 1
ATOM 1332 N N . ILE A 1 168 ? -9.131 2.471 3.366 1.00 95.56 168 ILE A N 1
ATOM 1333 C CA . ILE A 1 168 ? -8.189 3.551 3.048 1.00 95.56 168 ILE A CA 1
ATOM 1334 C C . ILE A 1 168 ? -7.135 3.054 2.067 1.00 95.56 168 ILE A C 1
ATOM 1336 O O . ILE A 1 168 ? -6.571 1.982 2.253 1.00 95.56 168 ILE A O 1
ATOM 1340 N N . PHE A 1 169 ? -6.807 3.868 1.070 1.00 95.88 169 PHE A N 1
ATOM 1341 C CA . PHE A 1 169 ? -5.636 3.703 0.222 1.00 95.88 169 PHE A CA 1
ATOM 1342 C C . PHE A 1 169 ? -4.700 4.908 0.319 1.00 95.88 169 PHE A C 1
ATOM 1344 O O . PHE A 1 169 ? -5.143 6.055 0.309 1.00 95.88 169 PHE A O 1
ATOM 1351 N N . LEU A 1 170 ? -3.399 4.640 0.408 1.00 92.44 170 LEU A N 1
ATOM 1352 C CA . LEU A 1 170 ? -2.339 5.645 0.474 1.00 92.44 170 LEU A CA 1
ATOM 1353 C C . LEU A 1 170 ? -1.429 5.523 -0.751 1.00 92.44 170 LEU A C 1
ATOM 1355 O O . LEU A 1 170 ? -0.876 4.453 -0.997 1.00 92.44 170 LEU A O 1
ATOM 1359 N N . VAL A 1 171 ? -1.231 6.611 -1.493 1.00 89.31 171 VAL A N 1
ATOM 1360 C CA . VAL A 1 171 ? -0.344 6.645 -2.670 1.00 89.31 171 VAL A CA 1
ATOM 1361 C C . VAL A 1 171 ? 0.621 7.821 -2.596 1.00 89.31 171 VAL A C 1
ATOM 1363 O O . VAL A 1 171 ? 0.229 8.928 -2.232 1.00 89.31 171 VAL A O 1
ATOM 1366 N N . ASP A 1 172 ? 1.901 7.582 -2.873 1.00 81.56 172 ASP A N 1
ATOM 1367 C CA . ASP A 1 172 ? 2.973 8.564 -2.695 1.00 81.56 172 ASP A CA 1
ATOM 1368 C C . ASP A 1 172 ? 3.045 9.656 -3.779 1.00 81.56 172 ASP A C 1
ATOM 1370 O O . ASP A 1 172 ? 2.399 9.587 -4.820 1.00 81.56 172 ASP A O 1
ATOM 1374 N N . LYS A 1 173 ? 3.820 10.715 -3.486 1.00 64.94 173 LYS A N 1
ATOM 1375 C CA . LYS A 1 173 ? 3.830 11.999 -4.206 1.00 64.94 173 LYS A CA 1
ATOM 1376 C C . LYS A 1 173 ? 4.036 11.921 -5.701 1.00 64.94 173 LYS A C 1
ATOM 1378 O O . LYS A 1 173 ? 3.508 12.790 -6.376 1.00 64.94 173 LYS A O 1
ATOM 1383 N N . THR A 1 174 ? 4.867 11.028 -6.230 1.00 59.84 174 THR A N 1
ATOM 1384 C CA . THR A 1 174 ? 5.225 11.073 -7.665 1.00 59.84 174 THR A CA 1
ATOM 1385 C C . THR A 1 174 ? 3.980 11.055 -8.564 1.00 59.84 174 THR A C 1
ATOM 1387 O O . THR A 1 174 ? 3.998 11.563 -9.678 1.00 59.84 174 THR A O 1
ATOM 1390 N N . PHE A 1 175 ? 2.857 10.630 -7.989 1.00 54.50 175 PHE A N 1
ATOM 1391 C CA . PHE A 1 175 ? 1.502 10.868 -8.428 1.00 54.50 175 PHE A CA 1
ATOM 1392 C C . PHE A 1 175 ? 1.041 12.344 -8.590 1.00 54.50 175 PHE A C 1
ATOM 1394 O O . PHE A 1 175 ? 0.515 12.681 -9.641 1.00 54.50 175 PHE A O 1
ATOM 1401 N N . THR A 1 176 ? 1.209 13.231 -7.598 1.00 53.09 176 THR A N 1
ATOM 1402 C CA . THR A 1 176 ? 0.560 14.556 -7.462 1.00 53.09 176 THR A CA 1
ATOM 1403 C C . THR A 1 176 ? 1.061 15.656 -8.391 1.00 53.09 176 THR A C 1
ATOM 1405 O O . THR A 1 176 ? 0.266 16.512 -8.771 1.00 53.09 176 THR A O 1
ATOM 1408 N N . GLU A 1 177 ? 2.330 15.631 -8.809 1.00 55.69 177 GLU A N 1
ATOM 1409 C CA . GLU A 1 177 ? 2.904 16.685 -9.668 1.00 55.69 177 GLU A CA 1
ATOM 1410 C C . GLU A 1 177 ? 2.280 16.714 -11.078 1.00 55.69 177 GLU A C 1
ATOM 1412 O O . GLU A 1 177 ? 2.425 17.699 -11.793 1.00 55.69 177 GLU A O 1
ATOM 1417 N N . ARG A 1 178 ? 1.541 15.664 -11.470 1.00 54.50 178 ARG A N 1
ATOM 1418 C CA . ARG A 1 178 ? 0.835 15.574 -12.761 1.00 54.50 178 ARG A CA 1
ATOM 1419 C C . ARG A 1 178 ? -0.685 15.746 -12.662 1.00 54.50 178 ARG A C 1
ATOM 1421 O O . ARG A 1 178 ? -1.355 15.766 -13.691 1.00 54.50 178 ARG A O 1
ATOM 1428 N N . LEU A 1 179 ? -1.243 15.875 -11.456 1.00 58.00 179 LEU A N 1
ATOM 1429 C CA . LEU A 1 179 ? -2.697 15.872 -11.207 1.00 58.00 179 LEU A CA 1
ATOM 1430 C C . LEU A 1 179 ? -3.300 17.275 -11.189 1.00 58.00 179 LEU A C 1
ATOM 1432 O O . LEU A 1 179 ? -4.288 17.519 -10.500 1.00 58.00 179 LEU A O 1
ATOM 1436 N N . GLU A 1 180 ? -2.739 18.206 -11.959 1.00 53.03 180 GLU A N 1
ATOM 1437 C CA . GLU A 1 180 ? -3.166 19.612 -11.996 1.00 53.03 180 GLU A CA 1
ATOM 1438 C C . GLU A 1 180 ? -4.647 19.810 -12.402 1.00 53.03 180 GLU A C 1
ATOM 1440 O O . GLU A 1 180 ? -5.171 20.920 -12.329 1.00 53.03 180 GLU A O 1
ATOM 1445 N N . LYS A 1 181 ? -5.364 18.743 -12.783 1.00 61.59 181 LYS A N 1
ATOM 1446 C CA . LYS A 1 181 ? -6.777 18.771 -13.174 1.00 61.59 181 LYS A CA 1
ATOM 1447 C C . LYS A 1 181 ? -7.687 18.186 -12.092 1.00 61.59 181 LYS A C 1
ATOM 1449 O O . LYS A 1 181 ? -8.131 17.043 -12.163 1.00 61.59 181 LYS A O 1
ATOM 1454 N N . LEU A 1 182 ? -8.039 19.031 -11.123 1.00 60.94 182 LEU A N 1
ATOM 1455 C CA . LEU A 1 182 ? -9.030 18.761 -10.066 1.00 60.94 182 LEU A CA 1
ATOM 1456 C C . LEU A 1 182 ? -10.373 18.194 -10.577 1.00 60.94 182 LEU A C 1
ATOM 1458 O O . LEU A 1 182 ? -11.072 17.508 -9.834 1.00 60.94 182 LEU A O 1
ATOM 1462 N N . GLU A 1 183 ? -10.761 18.491 -11.819 1.00 69.19 183 GLU A N 1
ATOM 1463 C CA . GLU A 1 183 ? -12.029 18.042 -12.413 1.00 69.19 183 GLU A CA 1
ATOM 1464 C C . GLU A 1 183 ? -12.075 16.528 -12.656 1.00 69.19 183 GLU A C 1
ATOM 1466 O O . GLU A 1 183 ? -13.105 15.901 -12.406 1.00 69.19 183 GLU A O 1
ATOM 1471 N N . GLU A 1 184 ? -10.956 15.927 -13.070 1.00 74.69 184 GLU A N 1
ATOM 1472 C CA . GLU A 1 184 ? -10.873 14.483 -13.317 1.00 74.69 184 GLU A CA 1
ATOM 1473 C C . GLU A 1 184 ? -11.031 13.702 -12.002 1.00 74.69 184 GLU A C 1
ATOM 1475 O O . GLU A 1 184 ? -11.758 12.711 -11.955 1.00 74.69 184 GLU A O 1
ATOM 1480 N N . PHE A 1 185 ? -10.463 14.213 -10.902 1.00 75.12 185 PHE A N 1
ATOM 1481 C CA . PHE A 1 185 ? -10.637 13.629 -9.568 1.00 75.12 185 PHE A CA 1
ATOM 1482 C C . PHE A 1 185 ? -12.066 13.710 -9.071 1.00 75.12 185 PHE A C 1
ATOM 1484 O O . PHE A 1 185 ? -12.577 12.710 -8.594 1.00 75.12 185 PHE A O 1
ATOM 1491 N N . LYS A 1 186 ? -12.734 14.856 -9.212 1.00 78.25 186 LYS A N 1
ATOM 1492 C CA . LYS A 1 186 ? -14.132 14.990 -8.777 1.00 78.25 186 LYS A CA 1
ATOM 1493 C C . LYS A 1 186 ? -15.063 14.038 -9.522 1.00 78.25 186 LYS A C 1
ATOM 1495 O O . LYS A 1 186 ? -15.969 13.467 -8.922 1.00 78.25 186 LYS A O 1
ATOM 1500 N N . SER A 1 187 ? -14.835 13.849 -10.824 1.00 83.44 187 SER A N 1
ATOM 1501 C CA . SER A 1 187 ? -15.566 12.838 -11.592 1.00 83.44 187 SER A CA 1
ATOM 1502 C C . SER A 1 187 ? -15.283 11.433 -11.059 1.00 83.44 187 SER A C 1
ATOM 1504 O O . SER A 1 187 ? -16.203 10.630 -10.917 1.00 83.44 187 SER A O 1
ATOM 1506 N N . LEU A 1 188 ? -14.019 11.149 -10.739 1.00 84.81 188 LEU A N 1
ATOM 1507 C CA . LEU A 1 188 ? -13.585 9.860 -10.215 1.00 84.81 188 LEU A CA 1
ATOM 1508 C C . LEU A 1 188 ? -14.101 9.594 -8.789 1.00 84.81 188 LEU A C 1
ATOM 1510 O O . LEU A 1 188 ? -14.445 8.462 -8.481 1.00 84.81 188 LEU A O 1
ATOM 1514 N N . GLU A 1 189 ? -14.215 10.609 -7.930 1.00 88.69 189 GLU A N 1
ATOM 1515 C CA . GLU A 1 189 ? -14.806 10.497 -6.586 1.00 88.69 189 GLU A CA 1
ATOM 1516 C C . GLU A 1 189 ? -16.228 9.948 -6.662 1.00 88.69 189 GLU A C 1
ATOM 1518 O O . GLU A 1 189 ? -16.539 8.942 -6.023 1.00 88.69 189 GLU A O 1
ATOM 1523 N N . GLY A 1 190 ? -17.062 10.561 -7.508 1.00 86.56 190 GLY A N 1
ATOM 1524 C CA . GLY A 1 190 ? -18.436 10.115 -7.729 1.00 86.56 190 GLY A CA 1
ATOM 1525 C C . GLY A 1 190 ? -18.522 8.740 -8.394 1.00 86.56 190 GLY A C 1
ATOM 1526 O O . GLY A 1 190 ? -19.363 7.931 -8.012 1.00 86.56 190 GLY A O 1
ATOM 1527 N N . GLU A 1 191 ? -17.646 8.453 -9.364 1.00 91.31 191 GLU A N 1
ATO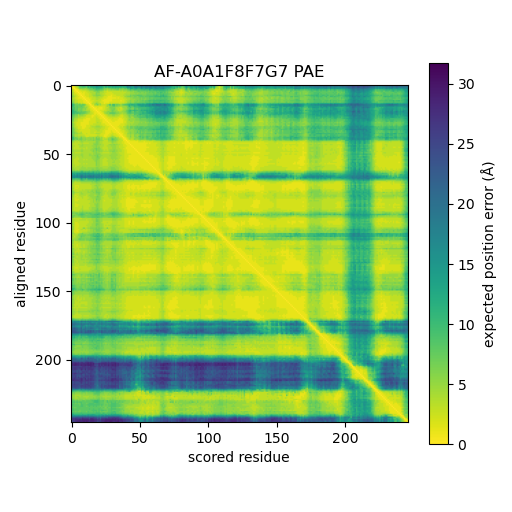M 1528 C CA . GLU A 1 191 ? -17.598 7.151 -10.043 1.00 91.31 191 GLU A CA 1
ATOM 1529 C C . GLU A 1 191 ? -17.218 6.019 -9.079 1.00 91.31 191 GLU A C 1
ATOM 1531 O O . GLU A 1 191 ? -17.847 4.961 -9.065 1.00 91.31 191 GLU A O 1
ATOM 1536 N N . LEU A 1 192 ? -16.177 6.232 -8.273 1.00 90.38 192 LEU A N 1
ATOM 1537 C CA . LEU A 1 192 ? -15.619 5.201 -7.406 1.00 90.38 192 LEU A CA 1
ATOM 1538 C C . LEU A 1 192 ? -16.289 5.152 -6.033 1.00 90.38 192 LEU A C 1
ATOM 1540 O O . LEU A 1 192 ? -16.032 4.199 -5.295 1.00 90.38 192 LEU A O 1
ATOM 1544 N N . GLY A 1 193 ? -17.110 6.138 -5.665 1.00 90.81 193 GLY A N 1
ATOM 1545 C CA . GLY A 1 193 ? -17.619 6.288 -4.301 1.00 90.81 193 GLY A CA 1
ATOM 1546 C C . GLY A 1 193 ? -16.464 6.421 -3.312 1.00 90.81 193 GLY A C 1
ATOM 1547 O O . GLY A 1 193 ? -16.347 5.627 -2.375 1.00 90.81 193 GLY A O 1
ATOM 1548 N N . VAL A 1 194 ? -15.538 7.340 -3.592 1.00 89.62 194 VAL A N 1
ATOM 1549 C CA . VAL A 1 194 ? -14.362 7.617 -2.756 1.00 89.62 194 VAL A CA 1
ATOM 1550 C C . VAL A 1 194 ? -14.220 9.112 -2.510 1.00 89.62 194 VAL A C 1
ATOM 1552 O O . VAL A 1 194 ? -14.724 9.923 -3.279 1.00 89.62 194 VAL A O 1
ATOM 1555 N N . VAL A 1 195 ? -13.463 9.469 -1.477 1.00 86.19 195 VAL A N 1
ATOM 1556 C CA . VAL A 1 195 ? -13.015 10.842 -1.222 1.00 86.19 195 VAL A CA 1
ATOM 1557 C C . VAL A 1 195 ? -11.492 10.877 -1.241 1.00 86.19 195 VAL A C 1
ATOM 1559 O O . VAL A 1 195 ? -10.848 10.054 -0.579 1.00 86.19 195 VAL A O 1
ATOM 1562 N N . PHE A 1 196 ? -10.906 11.817 -1.983 1.00 83.88 196 PHE A N 1
ATOM 1563 C CA . PHE A 1 196 ? -9.459 12.022 -2.013 1.00 83.88 196 PHE A CA 1
ATOM 1564 C C . PHE A 1 196 ? -9.032 13.155 -1.078 1.00 83.88 196 PHE A C 1
ATOM 1566 O O . PHE A 1 196 ? -9.633 14.219 -1.050 1.00 83.88 196 PHE A O 1
ATOM 1573 N N . TYR A 1 197 ? -7.921 12.969 -0.366 1.00 77.50 197 TYR A N 1
ATOM 1574 C CA . TYR A 1 197 ? -7.276 13.994 0.452 1.00 77.50 197 TYR A CA 1
ATOM 1575 C C . TYR A 1 197 ? -5.812 14.143 0.041 1.00 77.50 197 TYR A C 1
ATOM 1577 O O . TYR A 1 197 ? -5.070 13.166 -0.015 1.00 77.50 197 TYR A O 1
ATOM 1585 N N . SER A 1 198 ? -5.367 15.377 -0.197 1.00 72.56 198 SER A N 1
ATOM 1586 C CA . SER A 1 198 ? -3.957 15.714 -0.435 1.00 72.56 198 SER A CA 1
ATOM 1587 C C . SER A 1 198 ? -3.664 17.149 -0.003 1.00 72.56 198 SER A C 1
ATOM 1589 O O . SER A 1 198 ? -4.549 18.009 0.001 1.00 72.56 198 SER A O 1
ATOM 1591 N N . LYS A 1 199 ? -2.400 17.424 0.341 1.00 59.25 199 LYS A N 1
ATOM 1592 C CA . LYS A 1 199 ? -1.915 18.776 0.656 1.00 59.25 199 LYS A CA 1
ATOM 1593 C C . LYS A 1 199 ? -2.047 19.726 -0.542 1.00 59.25 199 LYS A C 1
ATOM 1595 O O . LYS A 1 199 ? -2.372 20.892 -0.349 1.00 59.25 199 LYS A O 1
ATOM 1600 N N . GLU A 1 200 ? -1.811 19.232 -1.757 1.00 55.19 200 GLU A N 1
ATOM 1601 C CA . GLU A 1 200 ? -1.853 20.027 -2.997 1.00 55.19 200 GLU A CA 1
ATOM 1602 C C . GLU A 1 200 ? -3.281 20.197 -3.532 1.00 55.19 200 GLU A C 1
ATOM 1604 O O . GLU A 1 200 ? -3.600 21.238 -4.095 1.00 55.19 200 GLU A O 1
ATOM 1609 N N . LEU A 1 201 ? -4.181 19.253 -3.232 1.00 53.00 201 LEU A N 1
ATOM 1610 C CA . LEU A 1 201 ? -5.617 19.368 -3.531 1.00 53.00 201 LEU A CA 1
ATOM 1611 C C . LEU A 1 201 ? -6.353 20.349 -2.588 1.00 53.00 201 LEU A C 1
ATOM 1613 O O . LEU A 1 201 ? -7.576 20.425 -2.603 1.00 53.00 201 LEU A O 1
ATOM 1617 N N . GLY A 1 202 ? -5.624 21.103 -1.752 1.00 47.31 202 GLY A N 1
ATOM 1618 C CA . GLY A 1 202 ? -6.191 22.094 -0.830 1.00 47.31 202 GLY A CA 1
ATOM 1619 C C . GLY A 1 202 ? -6.846 21.505 0.424 1.00 47.31 202 GLY A C 1
ATOM 1620 O O . GLY A 1 202 ? -7.509 22.234 1.159 1.00 47.31 202 GLY A O 1
ATOM 1621 N N . LEU A 1 203 ? -6.648 20.212 0.702 1.00 51.34 203 LEU A N 1
ATOM 1622 C CA . LEU A 1 203 ? -7.428 19.465 1.694 1.00 51.34 203 LEU A CA 1
ATOM 1623 C C . LEU A 1 203 ? -6.713 19.230 3.043 1.00 51.34 203 LEU A C 1
ATOM 1625 O O . LEU A 1 203 ? -7.064 18.309 3.777 1.00 51.34 203 LEU A O 1
ATOM 1629 N N . PHE A 1 204 ? -5.734 20.068 3.425 1.00 48.81 204 PHE A N 1
ATOM 1630 C CA . PHE A 1 204 ? -5.052 19.958 4.728 1.00 48.81 204 PHE A CA 1
ATOM 1631 C C . PHE A 1 204 ? -5.093 21.199 5.636 1.00 48.81 204 PHE A C 1
ATOM 1633 O O . PHE A 1 204 ? -5.244 22.353 5.247 1.00 48.81 204 PHE A O 1
ATOM 1640 N N . LEU A 1 205 ? -4.932 20.882 6.920 1.00 48.84 205 LEU A N 1
ATOM 1641 C CA . LEU A 1 205 ? -5.069 21.701 8.116 1.00 48.84 205 LEU A CA 1
ATOM 1642 C C . LEU A 1 205 ? -3.878 22.605 8.441 1.00 48.84 205 LEU A C 1
ATOM 1644 O O . LEU A 1 205 ? -2.849 22.105 8.888 1.00 48.84 205 LEU A O 1
ATOM 1648 N N . LYS A 1 206 ? -4.081 23.927 8.461 1.00 47.19 206 LYS A N 1
ATOM 1649 C CA . LYS A 1 206 ? -3.110 24.916 8.988 1.00 47.19 206 LYS A CA 1
ATOM 1650 C C . LYS A 1 206 ? -2.461 24.566 10.357 1.00 47.19 206 LYS A C 1
ATOM 1652 O O . LYS A 1 206 ? -1.288 24.884 10.542 1.00 47.19 206 LYS A O 1
ATOM 1657 N N . PRO A 1 207 ? -3.140 23.947 11.353 1.00 47.81 207 PRO A N 1
ATOM 1658 C CA . PRO A 1 207 ? -2.505 23.594 12.635 1.00 47.81 207 PRO A CA 1
ATOM 1659 C C . PRO A 1 207 ? -1.587 22.363 12.584 1.00 47.81 207 PRO A C 1
ATOM 1661 O O . PRO A 1 207 ? -0.512 22.390 13.181 1.00 47.81 207 PRO A O 1
ATOM 1664 N N . LEU A 1 208 ? -1.981 21.305 11.861 1.00 47.56 208 LEU A N 1
ATOM 1665 C CA . LEU A 1 208 ? -1.129 20.131 11.636 1.00 47.56 208 LEU A CA 1
ATOM 1666 C C . LEU A 1 208 ? 0.032 20.519 10.723 1.00 47.56 208 LEU A C 1
ATOM 1668 O O . LEU A 1 208 ? 1.166 20.170 10.996 1.00 47.56 208 LEU A O 1
ATOM 1672 N N . GLU A 1 209 ? -0.233 21.352 9.723 1.00 48.94 209 GLU A N 1
ATOM 1673 C CA . GLU A 1 209 ? 0.776 21.980 8.884 1.00 48.94 209 GLU A CA 1
ATOM 1674 C C . GLU A 1 209 ? 1.773 22.811 9.703 1.00 48.94 209 GLU A C 1
ATOM 1676 O O . GLU A 1 209 ? 2.960 22.707 9.451 1.00 48.94 209 GLU A O 1
ATOM 1681 N N . ARG A 1 210 ? 1.365 23.576 10.727 1.00 52.88 210 ARG A N 1
ATOM 1682 C CA . ARG A 1 210 ? 2.314 24.271 11.627 1.00 52.88 210 ARG A CA 1
ATOM 1683 C C . ARG A 1 210 ? 3.143 23.314 12.483 1.00 52.88 210 ARG A C 1
ATOM 1685 O O . ARG A 1 210 ? 4.320 23.581 12.692 1.00 52.88 210 ARG A O 1
ATOM 1692 N N . LEU A 1 211 ? 2.553 22.227 12.979 1.00 55.34 211 LEU A N 1
ATOM 1693 C CA . LEU A 1 211 ? 3.269 21.204 13.748 1.00 55.34 211 LEU A CA 1
ATOM 1694 C C . LEU A 1 211 ? 4.264 20.438 12.858 1.00 55.34 211 LEU A C 1
ATOM 1696 O O . LEU A 1 211 ? 5.422 20.286 13.226 1.00 55.34 211 LEU A O 1
ATOM 1700 N N . LEU A 1 212 ? 3.838 20.037 11.662 1.00 48.56 212 LEU A N 1
ATOM 1701 C CA . LEU A 1 212 ? 4.647 19.346 10.657 1.00 48.56 212 LEU A CA 1
ATOM 1702 C C . LEU A 1 212 ? 5.703 20.273 10.036 1.00 48.56 212 LEU A C 1
ATOM 1704 O O . LEU A 1 212 ? 6.839 19.863 9.855 1.00 48.56 212 LEU A O 1
ATOM 1708 N N . ASN A 1 213 ? 5.390 21.554 9.819 1.00 51.12 213 ASN A N 1
ATOM 1709 C CA . ASN A 1 213 ? 6.354 22.580 9.408 1.00 51.12 213 ASN A CA 1
ATOM 1710 C C . ASN A 1 213 ? 7.332 22.961 10.526 1.00 51.12 213 ASN A C 1
ATOM 1712 O O . ASN A 1 213 ? 8.372 23.539 10.235 1.00 51.12 213 ASN A O 1
ATOM 1716 N N . LYS A 1 214 ? 7.023 22.663 11.792 1.00 51.94 214 LYS A N 1
ATOM 1717 C CA . LYS A 1 214 ? 7.969 22.771 12.912 1.00 51.94 214 LYS A CA 1
ATOM 1718 C C . LYS A 1 214 ? 8.845 21.516 13.022 1.00 51.94 214 LYS A C 1
ATOM 1720 O O . LYS A 1 214 ? 10.000 21.624 13.410 1.00 51.94 214 LYS A O 1
ATOM 1725 N N . LEU A 1 215 ? 8.319 20.366 12.597 1.00 50.56 215 LEU A N 1
ATOM 1726 C CA . LEU A 1 215 ? 9.042 19.109 12.367 1.00 50.56 215 LEU A CA 1
ATOM 1727 C C . LEU A 1 215 ? 9.753 19.064 10.995 1.00 50.56 215 LEU A C 1
ATOM 1729 O O . LEU A 1 215 ? 10.362 18.051 10.671 1.00 50.56 215 LEU A O 1
ATOM 1733 N N . ARG A 1 216 ? 9.719 20.144 10.188 1.00 43.25 216 ARG A N 1
ATOM 1734 C CA . ARG A 1 216 ? 10.350 20.232 8.846 1.00 43.25 216 ARG A CA 1
ATOM 1735 C C . ARG A 1 216 ? 11.840 19.928 8.841 1.00 43.25 216 ARG A C 1
ATOM 1737 O O . ARG A 1 216 ? 12.375 19.673 7.770 1.00 43.25 216 ARG A O 1
ATOM 1744 N N . HIS A 1 217 ? 12.495 19.988 9.998 1.00 46.69 217 HIS A N 1
ATOM 1745 C CA . HIS A 1 217 ? 13.888 19.586 10.098 1.00 46.69 217 HIS A CA 1
ATOM 1746 C C . HIS A 1 217 ? 14.079 18.072 9.896 1.00 46.69 217 HIS A C 1
ATOM 1748 O O . HIS A 1 217 ? 15.138 17.675 9.419 1.00 46.69 217 HIS A O 1
ATOM 1754 N N . ASP A 1 218 ? 13.039 17.274 10.165 1.00 44.19 218 ASP A N 1
ATOM 1755 C CA . ASP A 1 218 ? 13.050 15.810 10.086 1.00 44.19 218 ASP A CA 1
ATOM 1756 C C . ASP A 1 218 ? 12.206 15.254 8.912 1.00 44.19 218 ASP A C 1
ATOM 1758 O O . ASP A 1 218 ? 12.393 14.102 8.531 1.00 44.19 218 ASP A O 1
ATOM 1762 N N . TYR A 1 219 ? 11.276 16.037 8.330 1.00 47.78 219 TYR A N 1
ATOM 1763 C CA . TYR A 1 219 ? 10.303 15.549 7.323 1.00 47.78 219 TYR A CA 1
ATOM 1764 C C . TYR A 1 219 ? 9.904 16.588 6.239 1.00 47.78 219 TYR A C 1
ATOM 1766 O O . TYR A 1 219 ? 8.738 16.992 6.164 1.00 47.78 219 TYR A O 1
ATOM 1774 N N . PRO A 1 220 ? 10.827 17.078 5.393 1.00 42.03 220 PRO A N 1
ATOM 1775 C CA . PRO A 1 220 ? 10.551 18.197 4.483 1.00 42.03 220 PRO A CA 1
ATOM 1776 C C . PRO A 1 220 ? 9.580 17.910 3.313 1.00 42.03 220 PRO A C 1
ATOM 1778 O O . PRO A 1 220 ? 9.018 18.870 2.785 1.00 42.03 220 PRO A O 1
ATOM 1781 N N . ASP A 1 221 ? 9.299 16.646 2.956 1.00 51.78 221 ASP A N 1
ATOM 1782 C CA . ASP A 1 221 ? 8.643 16.291 1.677 1.00 51.78 221 ASP A CA 1
ATOM 1783 C C . ASP A 1 221 ? 7.446 15.320 1.766 1.00 51.78 221 ASP A C 1
ATOM 1785 O O . ASP A 1 221 ? 7.169 14.568 0.832 1.00 51.78 221 ASP A O 1
ATOM 1789 N N . TRP A 1 222 ? 6.671 15.332 2.856 1.00 57.56 222 TRP A N 1
ATOM 1790 C CA . TRP A 1 222 ? 5.436 14.534 2.922 1.00 57.56 222 TRP A CA 1
ATOM 1791 C C . TRP A 1 222 ? 4.375 15.050 1.949 1.00 57.56 222 TRP A C 1
ATOM 1793 O O . TRP A 1 222 ? 3.686 16.043 2.201 1.00 57.56 222 TRP A O 1
ATOM 1803 N N . LYS A 1 223 ? 4.247 14.349 0.830 1.00 66.62 223 LYS A N 1
ATOM 1804 C CA . LYS A 1 223 ? 3.256 14.580 -0.210 1.00 66.62 223 LYS A CA 1
ATOM 1805 C C . LYS A 1 223 ? 2.731 13.199 -0.620 1.00 66.62 223 LYS A C 1
ATOM 1807 O O . LYS A 1 223 ? 3.471 12.353 -1.098 1.00 66.62 223 LYS A O 1
ATOM 1812 N N . PHE A 1 224 ? 1.478 12.917 -0.321 1.00 72.88 224 PHE A N 1
ATOM 1813 C CA . PHE A 1 224 ? 0.811 11.673 -0.690 1.00 72.88 224 PHE A CA 1
ATOM 1814 C C . PHE A 1 224 ? -0.688 11.944 -0.748 1.00 72.88 224 PHE A C 1
ATOM 1816 O O . PHE A 1 224 ? -1.163 12.941 -0.190 1.00 72.88 224 PHE A O 1
ATOM 1823 N N . ILE A 1 225 ? -1.418 11.072 -1.432 1.00 80.31 225 ILE A N 1
ATOM 1824 C CA . ILE A 1 225 ? -2.873 11.113 -1.502 1.00 80.31 225 ILE A CA 1
ATOM 1825 C C . ILE A 1 225 ? -3.437 10.007 -0.626 1.00 80.31 225 ILE A C 1
ATOM 1827 O O . ILE A 1 225 ? -2.933 8.884 -0.607 1.00 80.31 225 ILE A O 1
ATOM 1831 N N . ILE A 1 226 ? -4.492 10.352 0.098 1.00 85.00 226 ILE A N 1
ATOM 1832 C CA . ILE A 1 226 ? -5.334 9.413 0.821 1.00 85.00 226 ILE A CA 1
ATOM 1833 C C . ILE A 1 226 ? -6.625 9.283 0.024 1.00 85.00 226 ILE A C 1
ATOM 1835 O O . ILE A 1 226 ? -7.306 10.278 -0.189 1.00 85.00 226 ILE A O 1
ATOM 1839 N N . MET A 1 227 ? -6.958 8.080 -0.414 1.00 88.50 227 MET A N 1
ATOM 1840 C CA . MET A 1 227 ? -8.246 7.750 -1.014 1.00 88.50 227 MET A CA 1
ATOM 1841 C C . MET A 1 227 ? -9.046 6.947 0.005 1.00 88.50 227 MET A C 1
ATOM 1843 O O . MET A 1 227 ? -8.543 5.957 0.532 1.00 88.50 227 MET A O 1
ATOM 1847 N N . ILE A 1 228 ? -10.273 7.359 0.302 1.00 88.38 228 ILE A N 1
ATOM 1848 C CA . ILE A 1 228 ? -11.116 6.696 1.303 1.00 88.38 228 ILE A CA 1
ATOM 1849 C C . ILE A 1 228 ? -12.408 6.257 0.644 1.00 88.38 228 ILE A C 1
ATOM 1851 O O . ILE A 1 228 ? -13.114 7.085 0.078 1.00 88.38 228 ILE A O 1
ATOM 1855 N N . LYS A 1 229 ? -12.714 4.962 0.718 1.00 92.62 229 LYS A N 1
ATOM 1856 C CA . LYS A 1 229 ? -13.947 4.393 0.176 1.00 92.62 229 LYS A CA 1
ATOM 1857 C C . LYS A 1 229 ? -15.132 4.785 1.047 1.00 92.62 229 LYS A C 1
ATOM 1859 O O . LYS A 1 229 ? -15.076 4.643 2.266 1.00 92.62 229 LYS A O 1
ATOM 1864 N N . GLU A 1 230 ? -16.216 5.240 0.437 1.00 90.94 230 GLU A N 1
ATOM 1865 C CA . GLU A 1 230 ? -17.425 5.594 1.171 1.00 90.94 230 GLU A CA 1
ATOM 1866 C C . GLU A 1 230 ? -18.072 4.367 1.852 1.00 90.94 230 GLU A C 1
ATOM 1868 O O . GLU A 1 230 ? -17.989 3.250 1.328 1.00 90.94 230 GLU A O 1
ATOM 1873 N N . PRO A 1 231 ? -18.726 4.546 3.018 1.00 91.62 231 PRO A N 1
ATOM 1874 C CA . PRO A 1 231 ? -18.872 5.802 3.750 1.00 91.62 231 PRO A CA 1
ATOM 1875 C C . PRO A 1 231 ? -17.592 6.174 4.510 1.00 91.62 231 PRO A C 1
ATOM 1877 O O . PRO A 1 231 ? -16.908 5.318 5.067 1.00 91.62 231 PRO A O 1
ATOM 1880 N N . VAL A 1 232 ? -17.292 7.472 4.558 1.00 84.75 232 VAL A N 1
ATOM 1881 C CA . VAL A 1 232 ? -16.134 7.996 5.289 1.00 84.75 232 VAL A CA 1
ATOM 1882 C C . VAL A 1 232 ? -16.376 7.905 6.797 1.00 84.75 232 VAL A C 1
ATOM 1884 O O . VAL A 1 232 ? -17.370 8.411 7.320 1.00 84.75 232 VAL A O 1
ATOM 1887 N N . ASP A 1 233 ? -15.447 7.272 7.513 1.00 85.62 233 ASP A N 1
ATOM 1888 C CA . ASP A 1 233 ? -15.483 7.204 8.970 1.00 85.62 233 ASP A CA 1
ATOM 1889 C C . ASP A 1 233 ? -14.877 8.467 9.597 1.00 85.62 233 ASP A C 1
ATOM 1891 O O . ASP A 1 233 ? -13.660 8.610 9.746 1.00 85.62 233 ASP A O 1
ATOM 1895 N N . GLU A 1 234 ? -15.744 9.385 10.012 1.00 83.88 234 GLU A N 1
ATOM 1896 C CA . GLU A 1 234 ? -1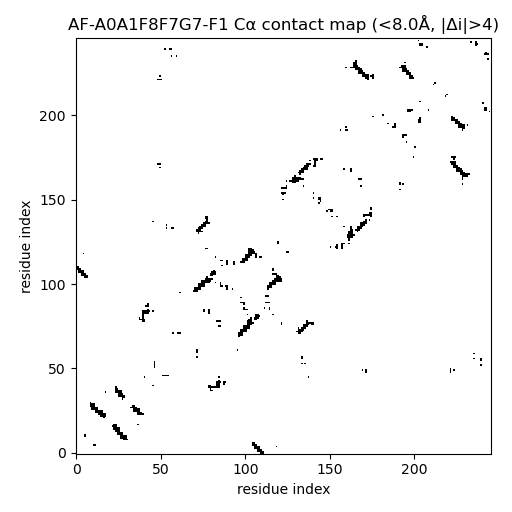5.329 10.672 10.576 1.00 83.88 234 GLU A CA 1
ATOM 1897 C C . GLU A 1 234 ? -14.534 10.542 11.884 1.00 83.88 234 GLU A C 1
ATOM 1899 O O . GLU A 1 234 ? -13.696 11.387 12.212 1.00 83.88 234 GLU A O 1
ATOM 1904 N N . ASN A 1 235 ? -14.760 9.478 12.661 1.00 83.56 235 ASN A N 1
ATOM 1905 C CA . ASN A 1 235 ? -14.010 9.248 13.894 1.00 83.56 235 ASN A CA 1
ATOM 1906 C C . ASN A 1 235 ? -12.584 8.782 13.591 1.00 83.56 235 ASN A C 1
ATOM 1908 O O . ASN A 1 235 ? -11.643 9.212 14.264 1.00 83.56 235 ASN A O 1
ATOM 1912 N N . LEU A 1 236 ? -12.417 7.939 12.568 1.00 83.00 236 LEU A N 1
ATOM 1913 C CA . LEU A 1 236 ? -11.115 7.523 12.056 1.00 83.00 236 LEU A CA 1
ATOM 1914 C C . LEU A 1 236 ? -10.354 8.749 11.550 1.00 83.00 236 LEU A C 1
ATOM 1916 O O . LEU A 1 236 ? -9.234 8.982 11.997 1.00 83.00 236 LEU A O 1
ATOM 1920 N N . LEU A 1 237 ? -10.984 9.602 10.736 1.00 79.75 237 LEU A N 1
ATOM 1921 C CA . LEU A 1 237 ? -10.372 10.852 10.272 1.00 79.75 237 LEU A CA 1
ATOM 1922 C C . LEU A 1 237 ? -9.904 11.742 11.426 1.00 79.75 237 LEU A C 1
ATOM 1924 O O . LEU A 1 237 ? -8.741 12.157 11.457 1.00 79.75 237 LEU A O 1
ATOM 1928 N N . LYS A 1 238 ? -10.766 11.975 12.423 1.00 79.94 238 LYS A N 1
ATOM 1929 C CA . LYS A 1 238 ? -10.432 12.780 13.610 1.00 79.94 238 LYS A CA 1
ATOM 1930 C C . LYS A 1 238 ? -9.222 12.229 14.357 1.00 79.94 238 LYS A C 1
ATOM 1932 O O . LYS A 1 238 ? -8.330 12.999 14.720 1.00 79.94 238 LYS A O 1
ATOM 1937 N N . LYS A 1 239 ? -9.151 10.911 14.560 1.00 80.50 239 LYS A N 1
ATOM 1938 C CA . LYS A 1 239 ? -8.019 10.258 15.237 1.00 80.50 239 LYS A CA 1
ATOM 1939 C C . LYS A 1 239 ? -6.740 10.271 14.403 1.00 80.50 239 LYS A C 1
ATOM 1941 O O . LYS A 1 239 ? -5.659 10.507 14.944 1.00 80.50 239 LYS A O 1
ATOM 1946 N N . LEU A 1 240 ? -6.862 10.144 13.082 1.00 75.69 240 LEU A N 1
ATOM 1947 C CA . LEU A 1 240 ? -5.763 10.359 12.137 1.00 75.69 240 LEU A CA 1
ATOM 1948 C C . LEU A 1 240 ? -5.353 11.839 12.030 1.00 75.69 240 LEU A C 1
ATOM 1950 O O . LEU A 1 240 ? -4.327 12.148 11.424 1.00 75.69 240 LEU A O 1
ATOM 1954 N N . LYS A 1 241 ? -6.103 12.749 12.670 1.00 73.00 241 LYS A N 1
ATOM 1955 C CA . LYS A 1 241 ? -5.944 14.210 12.605 1.00 73.00 241 LYS A CA 1
ATOM 1956 C C . LYS A 1 241 ? -6.085 14.753 11.178 1.00 73.00 241 LYS A C 1
ATOM 1958 O O . LYS A 1 241 ? -5.485 15.773 10.840 1.00 73.00 241 LYS A O 1
ATOM 1963 N N . LEU A 1 242 ? -6.899 14.086 10.368 1.00 64.75 242 LEU A N 1
ATOM 1964 C CA . LEU A 1 242 ? -7.389 14.548 9.075 1.00 64.75 242 LEU A CA 1
ATOM 1965 C C . LEU A 1 242 ? -8.687 15.329 9.359 1.00 64.75 242 LEU A C 1
ATOM 1967 O O . LEU A 1 242 ? -9.536 14.832 10.096 1.00 64.75 242 LEU A O 1
ATOM 1971 N N . LYS A 1 243 ? -8.835 16.581 8.899 1.00 51.66 243 LYS A N 1
ATOM 1972 C CA . LYS A 1 243 ? -10.101 17.320 9.113 1.00 51.66 243 LYS A CA 1
ATOM 1973 C C . LYS A 1 243 ? -11.081 17.025 7.988 1.00 51.66 243 LYS A C 1
ATOM 1975 O O . LYS A 1 243 ? -10.680 16.947 6.833 1.00 51.66 243 LYS A O 1
ATOM 1980 N N . GLU A 1 244 ? -12.358 17.024 8.351 1.00 41.94 244 GLU A N 1
ATOM 1981 C CA . GLU A 1 244 ? -13.477 17.259 7.445 1.00 41.94 244 GLU A CA 1
ATOM 1982 C C . GLU A 1 244 ? -13.281 18.598 6.710 1.00 41.94 244 GLU A C 1
ATOM 1984 O O . GLU A 1 244 ? -13.160 19.658 7.336 1.00 41.94 244 GLU A O 1
ATOM 1989 N N . LEU A 1 245 ? -13.241 18.546 5.381 1.00 40.16 245 LEU A N 1
ATOM 1990 C CA . LEU A 1 245 ? -13.504 19.677 4.498 1.00 40.16 245 LEU A CA 1
ATOM 1991 C C . LEU A 1 245 ? -14.664 19.236 3.611 1.00 40.16 245 L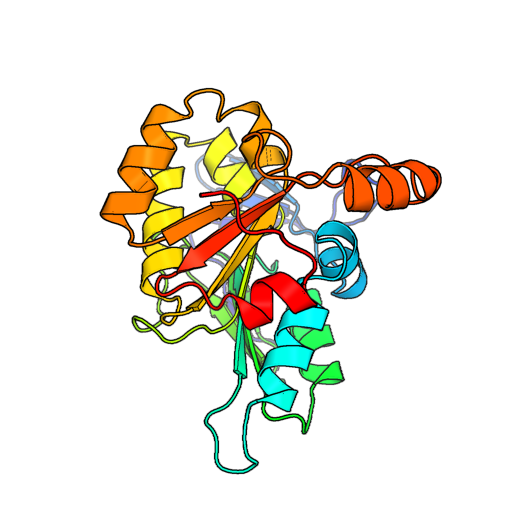EU A C 1
ATOM 1993 O O . LEU A 1 245 ? -14.463 18.533 2.627 1.00 40.16 245 LEU A O 1
ATOM 1997 N N . ARG A 1 246 ? -15.878 19.578 4.039 1.00 39.78 246 ARG A N 1
ATOM 1998 C CA . ARG A 1 246 ? -17.009 19.700 3.122 1.00 39.78 246 ARG A CA 1
ATOM 1999 C C . ARG A 1 246 ? -16.971 21.088 2.503 1.00 39.78 246 ARG A C 1
ATOM 2001 O O . ARG A 1 246 ? -16.642 22.035 3.258 1.00 39.78 246 ARG A O 1
#

Radius of gyration: 17.9 Å; Cα contacts (8 Å, |Δi|>4): 445; chains: 1; bounding box: 42×48×45 Å

Secondary structure (DSSP, 8-state):
--EEE--TTEEEE---B-TTS-B-EEEEETTT--EEEE----HHHHHHHTTTHHHHHHHHHHHH--TTSPPEEEEEET--TT-HHHHHHHHHTTTTTEEEEEEESSEEE---TTEEEEE--TTS-SS-TT-EEEEEESSHHHHHHHH-GGGHHHHHHHHHHHEEEEEEEEEEGGGGGG---HHHHHHHHHHHTEEEE-TTTT---HHHHHHHHHSTTT-TT--EEEEEESSP-HHHHHHHTPPP--

Solvent-accessible surface area (backbone atoms only — not comparable to full-atom values): 13417 Å² total; per-residue (Å²): 122,78,48,73,45,68,53,86,63,44,46,79,44,83,52,52,69,45,102,83,71,46,77,26,36,26,43,30,36,71,85,80,66,51,69,49,71,48,63,66,49,54,38,70,57,55,27,57,63,50,77,43,44,63,58,52,52,54,52,54,54,50,78,72,49,57,96,86,51,80,62,48,27,36,37,32,40,46,27,26,37,68,25,36,22,43,50,51,44,19,62,72,35,60,94,64,56,43,35,25,33,25,33,16,65,34,31,47,37,67,92,48,79,48,43,44,78,40,67,46,50,65,70,57,56,98,60,60,69,50,62,27,48,36,37,38,26,64,61,41,63,24,47,40,40,67,78,39,58,82,50,35,62,46,30,51,49,37,51,53,43,22,29,19,71,48,10,40,36,37,39,41,36,78,43,59,87,74,54,86,55,64,66,62,52,56,55,44,23,68,74,60,44,35,48,80,39,25,71,88,78,70,55,63,55,72,68,59,48,51,54,47,63,68,42,34,90,82,54,79,76,79,46,44,40,39,39,33,24,44,62,77,53,64,67,58,32,53,74,73,67,46,70,90,81,129

Sequence (246 aa):
MVKEYIPDKYKIEPGGETAYGEIADKIVDRETGHWFFLTNRPFKDINHNFANIPQKVIEELKDRRTEKSEPIRVLDVGGGIESRASSELAEKERDQNVQVFSIDMAVRKKDQEDLHQIAGDVLKLPIKDGAIDLAYSRMSISLIAEEEPGKLFEALREVARVLKPGGIFLVDKTFTERLEKLEEFKSLEGELGVVFYSKELGLFLKPLERLLNKLRHDYPDWKFIIMIKEPVDENLLKKLKLKELR